Protein AF-A0A259PLF6-F1 (afdb_monomer_lite)

Radius of gyration: 20.58 Å; chains: 1; bounding box: 54×42×61 Å

Secondary structure (DSSP, 8-state):
-HHHHHHHHHHHHHHHHHHHTPPPPHHHHHHHHHHHHHHHTT--TTS-EE--STT--EE----HHHHHHHTS-HHHHTSGGGGGHHHHHHHHHHHHHHHHHHHTT--HHHHHHHHHHHHH-GGGG-TTSSS-TTS--HHHHHHHHHHHHHHHHHS--S--HHHHHHHHHHHHHHHHHH-HHHHHHIIIIIHHHHHHTT-THHHHHHHHHHHHHHHHTTTHHHHHHHHHHHHHHHHHHHGGGSTTGGGG-HHHHHHHHTSSSHHHHHHHHHHIIIII-HHHHHHHH-THHHHHHHHHHHTT-

Sequence (301 aa):
MALIVLVAFLCFFQRLTMVWNQNFPFDSWGHLYFIVSVKRQRTGPFKPIWTDVVGGGYYHYPLLTHWFISLLPESILISRWVKVLNPIFEGVALLFCMLLSLWAGISPVTVSASGLLYIFTPMIFSKVGIGPTSYFSTRLYSELSTGMLLLLTFLPLPLDRSILILLVGLLVSYIALSSKFGLQMLFLVIIPAAFLSQKFYFLLAIIIGLTFSIFISKGVAIKIWREQWNHLLWYLSKVKTMPISDRNSFLNFKKAFSTSGLKEKVKNIAFLIVGKNSFTSTILKFPILVAIPILLFNNNN

Structure (mmCIF, N/CA/C/O backbone):
data_AF-A0A259PLF6-F1
#
_entry.id   AF-A0A259PLF6-F1
#
loop_
_atom_site.group_PDB
_atom_site.id
_atom_site.type_symbol
_atom_site.label_atom_id
_atom_site.label_alt_id
_atom_site.label_comp_id
_atom_site.label_asym_id
_atom_site.label_entity_id
_atom_site.label_seq_id
_atom_site.pdbx_PDB_ins_code
_atom_site.Cartn_x
_atom_site.Cartn_y
_atom_site.Cartn_z
_atom_site.occupancy
_atom_site.B_iso_or_equiv
_atom_site.auth_seq_id
_atom_site.auth_comp_id
_atom_site.auth_asym_id
_atom_site.auth_atom_id
_atom_site.pdbx_PDB_model_num
ATOM 1 N N . MET A 1 1 ? 19.218 -16.194 8.192 1.00 88.25 1 MET A N 1
ATOM 2 C CA . MET A 1 1 ? 18.088 -16.544 7.301 1.00 88.25 1 MET A CA 1
ATOM 3 C C . MET A 1 1 ? 16.909 -17.153 8.062 1.00 88.25 1 MET A C 1
ATOM 5 O O . MET A 1 1 ? 15.830 -16.585 7.991 1.00 88.25 1 MET A O 1
ATOM 9 N N . ALA A 1 2 ? 17.094 -18.226 8.846 1.00 92.44 2 ALA A N 1
ATOM 10 C CA . ALA A 1 2 ? 16.005 -18.880 9.596 1.00 92.44 2 ALA A CA 1
ATOM 11 C C . ALA A 1 2 ? 15.168 -17.923 10.473 1.00 92.44 2 ALA A C 1
ATOM 13 O O . ALA A 1 2 ? 13.944 -17.945 10.402 1.00 92.44 2 ALA A O 1
ATOM 14 N N . LEU A 1 3 ? 15.816 -17.021 11.222 1.00 93.25 3 LEU A N 1
ATOM 15 C CA . LEU A 1 3 ? 15.120 -16.026 12.048 1.00 93.25 3 LEU A CA 1
ATOM 16 C C . LEU A 1 3 ? 14.213 -15.088 11.229 1.00 93.25 3 LEU A C 1
ATOM 18 O O . LEU A 1 3 ? 13.129 -14.744 11.673 1.00 93.25 3 LEU A O 1
ATOM 22 N N . ILE A 1 4 ? 14.621 -14.707 10.018 1.00 93.94 4 ILE A N 1
ATOM 23 C CA . ILE A 1 4 ? 13.852 -13.795 9.155 1.00 93.94 4 ILE A CA 1
ATOM 24 C C . ILE A 1 4 ? 12.592 -14.479 8.634 1.00 93.94 4 ILE A C 1
ATOM 26 O O . ILE A 1 4 ? 11.506 -13.905 8.680 1.00 93.94 4 ILE A O 1
ATOM 30 N N . VAL A 1 5 ? 12.735 -15.730 8.192 1.00 94.56 5 VAL A N 1
ATOM 31 C CA . VAL A 1 5 ? 11.599 -16.558 7.777 1.00 94.56 5 VAL A CA 1
ATOM 32 C C . VAL A 1 5 ? 10.645 -16.767 8.951 1.00 94.56 5 VAL A C 1
ATOM 34 O O . VAL A 1 5 ? 9.437 -16.619 8.783 1.00 94.56 5 VAL A O 1
ATOM 37 N N . LEU A 1 6 ? 11.175 -17.025 10.152 1.00 95.56 6 LEU A N 1
ATOM 38 C CA . LEU A 1 6 ? 10.372 -17.146 11.366 1.00 95.56 6 LEU A CA 1
ATOM 39 C C . LEU A 1 6 ? 9.601 -15.854 11.671 1.00 95.56 6 LEU A C 1
ATOM 41 O O . LEU A 1 6 ? 8.410 -15.924 11.943 1.00 95.56 6 LEU A O 1
ATOM 45 N N . VAL A 1 7 ? 10.230 -14.679 11.584 1.00 93.81 7 VAL A N 1
ATOM 46 C CA . VAL A 1 7 ? 9.557 -13.384 11.801 1.00 93.81 7 VAL A CA 1
ATOM 47 C C . VAL A 1 7 ? 8.425 -13.177 10.789 1.00 93.81 7 VAL A C 1
ATOM 49 O O . VAL A 1 7 ? 7.302 -12.867 11.182 1.00 93.81 7 VAL A O 1
ATOM 52 N N . ALA A 1 8 ? 8.662 -13.418 9.498 1.00 92.88 8 ALA A N 1
ATOM 53 C CA . ALA A 1 8 ? 7.615 -13.323 8.478 1.00 92.88 8 ALA A CA 1
ATOM 54 C C . ALA A 1 8 ? 6.457 -14.309 8.720 1.00 92.88 8 ALA A C 1
ATOM 56 O O . ALA A 1 8 ? 5.285 -13.956 8.576 1.00 92.88 8 ALA A O 1
ATOM 57 N N . PHE A 1 9 ? 6.775 -15.530 9.150 1.00 94.56 9 PHE A N 1
ATOM 58 C CA . PHE A 1 9 ? 5.787 -16.539 9.517 1.00 94.56 9 PHE A CA 1
ATOM 59 C C . PHE A 1 9 ? 4.974 -16.118 10.747 1.00 94.56 9 PHE A C 1
ATOM 61 O O . PHE A 1 9 ? 3.748 -16.192 10.730 1.00 94.56 9 PHE A O 1
ATOM 68 N N . LEU A 1 10 ? 5.626 -15.591 11.787 1.00 92.75 10 LEU A N 1
ATOM 69 C CA . LEU A 1 10 ? 4.958 -15.040 12.967 1.00 92.75 10 LEU A CA 1
ATOM 70 C C . LEU A 1 10 ? 4.018 -13.888 12.595 1.00 92.75 10 LEU A C 1
ATOM 72 O O . LEU A 1 10 ? 2.915 -13.820 13.134 1.00 92.75 10 LEU A O 1
ATOM 76 N N . CYS A 1 11 ? 4.406 -13.034 11.642 1.00 89.25 11 CYS A N 1
ATOM 77 C CA . CYS A 1 11 ? 3.529 -11.998 11.101 1.00 89.25 11 CYS A CA 1
ATOM 78 C C . CYS A 1 11 ? 2.268 -12.615 10.486 1.00 89.25 11 CYS A C 1
ATOM 80 O O . CYS A 1 11 ? 1.160 -12.285 10.908 1.00 89.25 11 CYS A O 1
ATOM 82 N N . PHE A 1 12 ? 2.419 -13.573 9.568 1.00 90.50 12 PHE A N 1
ATOM 83 C CA . PHE A 1 12 ? 1.283 -14.270 8.962 1.00 90.50 12 PHE A CA 1
ATOM 84 C C . PHE A 1 12 ? 0.353 -14.897 10.016 1.00 90.50 12 PHE A C 1
ATOM 86 O O . PHE A 1 12 ? -0.855 -14.664 9.977 1.00 90.50 12 PHE A O 1
ATOM 93 N N . PHE A 1 13 ? 0.891 -15.635 10.993 1.00 90.75 13 PHE A N 1
ATOM 94 C CA . PHE A 1 13 ? 0.089 -16.298 12.030 1.00 90.75 13 PHE A CA 1
ATOM 95 C C . PHE A 1 13 ? -0.621 -15.313 12.958 1.00 90.75 13 PHE A C 1
ATOM 97 O O . PHE A 1 13 ? -1.813 -15.466 13.241 1.00 90.75 13 PHE A O 1
ATOM 104 N N . GLN A 1 14 ? 0.077 -14.272 13.409 1.00 87.00 14 GLN A N 1
ATOM 105 C CA . GLN A 1 14 ? -0.527 -13.219 14.220 1.00 87.00 14 GLN A CA 1
ATOM 106 C C . GLN A 1 14 ? -1.674 -12.542 13.455 1.00 87.00 14 GLN A C 1
ATOM 108 O O . GLN A 1 14 ? -2.751 -12.332 14.009 1.00 87.00 14 GLN A O 1
ATOM 113 N N . ARG A 1 15 ? -1.489 -12.239 12.165 1.00 84.19 15 ARG A N 1
ATOM 114 C CA . ARG A 1 15 ? -2.542 -11.628 11.341 1.00 84.19 15 ARG A CA 1
ATOM 115 C C . ARG A 1 15 ? -3.697 -12.586 11.096 1.00 84.19 15 ARG A C 1
ATOM 117 O O . ARG A 1 15 ? -4.848 -12.184 11.237 1.00 84.19 15 ARG A O 1
ATOM 124 N N . LEU A 1 16 ? -3.416 -13.853 10.805 1.00 86.38 16 LEU A N 1
ATOM 125 C CA . LEU A 1 16 ? -4.436 -14.873 10.583 1.00 86.38 16 LEU A CA 1
ATOM 126 C C . LEU A 1 16 ? -5.336 -15.047 11.814 1.00 86.38 16 LEU A C 1
ATOM 128 O O . LEU A 1 16 ? -6.560 -15.017 11.696 1.00 86.38 16 LEU A O 1
ATOM 132 N N . THR A 1 17 ? -4.742 -15.169 13.002 1.00 85.62 17 THR A N 1
ATOM 133 C CA . THR A 1 17 ? -5.495 -15.325 14.261 1.00 85.62 17 THR A CA 1
ATOM 134 C C . THR A 1 17 ? -6.382 -14.119 14.566 1.00 85.62 17 THR A C 1
ATOM 136 O O . THR A 1 17 ? -7.508 -14.292 15.031 1.00 85.62 17 THR A O 1
ATOM 139 N N . MET A 1 18 ? -5.939 -12.903 14.228 1.00 80.75 18 MET A N 1
ATOM 140 C CA . MET A 1 18 ? -6.749 -11.691 14.387 1.00 80.75 18 MET A CA 1
ATOM 141 C C . MET A 1 18 ? -7.987 -11.666 13.483 1.00 80.75 18 MET A C 1
ATOM 143 O O . MET A 1 18 ? -8.981 -11.045 13.854 1.00 80.75 18 MET A O 1
ATOM 147 N N . VAL A 1 19 ? -7.952 -12.311 12.313 1.00 80.75 19 VAL A N 1
ATOM 148 C CA . VAL A 1 19 ? -8.996 -12.170 11.277 1.00 80.75 19 VAL A CA 1
ATOM 149 C C . VAL A 1 19 ? -9.921 -13.370 11.180 1.00 80.75 19 VAL A C 1
ATOM 151 O O . VAL A 1 19 ? -11.057 -13.225 10.729 1.00 80.75 19 VAL A O 1
ATOM 154 N N . TRP A 1 20 ? -9.454 -14.543 11.615 1.00 84.19 20 TRP A N 1
ATOM 155 C CA . TRP A 1 20 ? -10.134 -15.824 11.424 1.00 84.19 20 TRP A CA 1
ATOM 156 C C . TRP A 1 20 ? -11.593 -15.790 11.896 1.00 84.19 20 TRP A C 1
ATOM 158 O O . TRP A 1 20 ? -12.507 -16.131 11.142 1.00 84.19 20 TRP A O 1
ATOM 168 N N . ASN A 1 21 ? -11.814 -15.257 13.100 1.00 81.88 21 ASN A N 1
ATOM 169 C CA . ASN A 1 21 ? -13.128 -15.204 13.744 1.00 81.88 21 ASN A CA 1
ATOM 170 C C . ASN A 1 21 ? -13.859 -13.862 13.574 1.00 81.88 21 ASN A C 1
ATOM 172 O O . ASN A 1 21 ? -14.918 -13.668 14.163 1.00 81.88 21 ASN A O 1
ATOM 176 N N . GLN A 1 22 ? -13.323 -12.911 12.801 1.00 78.12 22 GLN A N 1
ATOM 177 C CA . GLN A 1 22 ? -13.958 -11.599 12.650 1.00 78.12 22 GLN A CA 1
ATOM 178 C C . GLN A 1 22 ? -14.876 -11.539 11.425 1.00 78.12 22 GLN A C 1
ATOM 180 O O . GLN A 1 22 ? -14.540 -12.046 10.356 1.00 78.12 22 GLN A O 1
ATOM 185 N N . ASN A 1 23 ? -16.033 -10.888 11.557 1.00 81.56 23 ASN A N 1
ATOM 186 C CA . ASN A 1 23 ? -16.954 -10.645 10.441 1.00 81.56 23 ASN A CA 1
ATOM 187 C C . ASN A 1 23 ? -16.425 -9.565 9.494 1.00 81.56 23 ASN A C 1
ATOM 189 O O . ASN A 1 23 ? -15.753 -8.633 9.930 1.00 81.56 23 ASN A O 1
ATOM 193 N N . PHE A 1 24 ? -16.756 -9.668 8.206 1.00 77.94 24 PHE A N 1
ATOM 194 C CA . PHE A 1 24 ? -16.359 -8.659 7.228 1.00 77.94 24 PHE A CA 1
ATOM 195 C C . PHE A 1 24 ? -17.033 -7.312 7.518 1.00 77.94 24 PHE A C 1
ATOM 197 O O . PHE A 1 24 ? -18.263 -7.259 7.606 1.00 77.94 24 PHE A O 1
ATOM 204 N N . PRO A 1 25 ? -16.263 -6.217 7.639 1.00 77.62 25 PRO A N 1
ATOM 205 C CA . PRO A 1 25 ? -16.833 -4.886 7.709 1.00 77.62 25 PRO A CA 1
ATOM 206 C C . PRO A 1 25 ? -17.406 -4.486 6.346 1.00 77.62 25 PRO A C 1
ATOM 208 O O . PRO A 1 25 ? -17.034 -5.028 5.305 1.00 77.62 25 PRO A O 1
ATOM 211 N N . PHE A 1 26 ? -18.273 -3.475 6.357 1.00 80.94 26 PHE A N 1
ATOM 212 C CA . PHE A 1 26 ? -18.893 -2.914 5.155 1.00 80.94 26 PHE A CA 1
ATOM 213 C C . PHE A 1 26 ? -17.881 -2.570 4.042 1.00 80.94 26 PHE A C 1
ATOM 215 O O . PHE A 1 26 ? -18.093 -2.924 2.887 1.00 80.94 26 PHE A O 1
ATOM 222 N N . ASP A 1 27 ? -16.748 -1.950 4.391 1.00 79.38 27 ASP A N 1
ATOM 223 C CA . ASP A 1 27 ? -15.698 -1.569 3.428 1.00 79.38 27 ASP A CA 1
ATOM 224 C C . ASP A 1 27 ? -15.102 -2.788 2.696 1.00 79.38 27 ASP A C 1
ATOM 226 O O . ASP A 1 27 ? -14.876 -2.755 1.485 1.00 79.38 27 ASP A O 1
ATOM 230 N N . SER A 1 28 ? -14.925 -3.907 3.407 1.00 84.81 28 SER A N 1
ATOM 231 C CA . SER A 1 28 ? -14.453 -5.156 2.807 1.00 84.81 28 SER A CA 1
ATOM 232 C C . SER A 1 28 ? -15.464 -5.741 1.835 1.00 84.81 28 SER A C 1
ATOM 234 O O . SER A 1 28 ? -15.073 -6.183 0.756 1.00 84.81 28 SER A O 1
ATOM 236 N N . TRP A 1 29 ? -16.755 -5.705 2.175 1.00 87.19 29 TRP A N 1
ATOM 237 C CA . TRP A 1 29 ? -17.812 -6.127 1.256 1.00 87.19 29 TRP A CA 1
ATOM 238 C C . TRP A 1 29 ? -17.843 -5.272 -0.008 1.00 87.19 29 TRP A C 1
ATOM 240 O O . TRP A 1 29 ? -17.947 -5.827 -1.098 1.00 87.19 29 TRP A O 1
ATOM 250 N N . GLY A 1 30 ? -17.665 -3.953 0.109 1.00 88.56 30 GLY A N 1
ATOM 251 C CA . GLY A 1 30 ? -17.562 -3.062 -1.051 1.00 88.56 30 GLY A CA 1
ATOM 252 C C . GLY A 1 30 ? -16.396 -3.427 -1.976 1.00 88.56 30 GLY A C 1
ATOM 253 O O . GLY A 1 30 ? -16.560 -3.515 -3.192 1.00 88.56 30 GLY A O 1
ATOM 254 N N . HIS A 1 31 ? -15.219 -3.717 -1.418 1.00 89.50 31 HIS A N 1
ATOM 255 C CA . HIS A 1 31 ? -14.068 -4.141 -2.218 1.00 89.50 31 HIS A CA 1
ATOM 256 C C . HIS A 1 31 ? -14.235 -5.530 -2.845 1.00 89.50 31 HIS A C 1
ATOM 258 O O . HIS A 1 31 ? -13.883 -5.703 -4.013 1.00 89.50 31 HIS A O 1
ATOM 264 N N . LEU A 1 32 ? -14.788 -6.498 -2.109 1.00 90.75 32 LEU A N 1
ATOM 265 C CA . LEU A 1 32 ? -15.110 -7.825 -2.643 1.00 90.75 32 LEU A CA 1
ATOM 266 C C . LEU A 1 32 ? -16.131 -7.734 -3.774 1.00 90.75 32 LEU A C 1
ATOM 268 O O . LEU A 1 32 ? -15.941 -8.357 -4.816 1.00 90.75 32 LEU A O 1
ATOM 272 N N . TYR A 1 33 ? -17.157 -6.901 -3.605 1.00 92.25 33 TYR A N 1
ATOM 273 C CA . TYR A 1 33 ? -18.136 -6.615 -4.643 1.00 92.25 33 TYR A CA 1
ATOM 274 C C . TYR A 1 33 ? -17.460 -6.093 -5.915 1.00 92.25 33 TYR A C 1
ATOM 276 O O . TYR A 1 33 ? -17.688 -6.639 -6.989 1.00 92.25 33 TYR A O 1
ATOM 284 N N . PHE A 1 34 ? -16.557 -5.111 -5.811 1.00 92.56 34 PHE A N 1
ATOM 285 C CA . PHE A 1 34 ? -15.827 -4.615 -6.982 1.00 92.56 34 PHE A CA 1
ATOM 286 C C . PHE A 1 34 ? -14.964 -5.693 -7.644 1.00 92.56 34 PHE A C 1
ATOM 288 O O . PHE A 1 34 ? -14.953 -5.778 -8.867 1.00 92.56 34 PHE A O 1
ATOM 295 N N . ILE A 1 35 ? -14.281 -6.547 -6.878 1.00 93.56 35 ILE A N 1
ATOM 296 C CA . ILE A 1 35 ? -13.466 -7.645 -7.433 1.00 93.56 35 ILE A CA 1
ATOM 297 C C . ILE A 1 35 ? -14.326 -8.651 -8.192 1.00 93.56 35 ILE A C 1
ATOM 299 O O . ILE A 1 35 ? -13.985 -9.038 -9.310 1.00 93.56 35 ILE A O 1
ATOM 303 N N . VAL A 1 36 ? -15.441 -9.070 -7.594 1.00 94.25 36 VAL A N 1
ATOM 304 C CA . VAL A 1 36 ? -16.374 -10.013 -8.216 1.00 94.25 36 VAL A CA 1
ATOM 305 C C . VAL A 1 36 ? -17.004 -9.388 -9.461 1.00 94.25 36 VAL A C 1
ATOM 307 O O . VAL A 1 36 ? -17.084 -10.052 -10.491 1.00 94.25 36 VAL A O 1
ATOM 310 N N . SER A 1 37 ? -17.364 -8.104 -9.420 1.00 95.00 37 SER A N 1
ATOM 311 C CA . SER A 1 37 ? -17.865 -7.366 -10.584 1.00 95.00 37 SER A CA 1
ATOM 312 C C . SER A 1 37 ? -16.831 -7.286 -11.704 1.00 95.00 37 SER A C 1
ATOM 314 O O . SER A 1 37 ? -17.163 -7.610 -12.842 1.00 95.00 37 SER A O 1
ATOM 316 N N . VAL A 1 38 ? -15.567 -6.964 -11.395 1.00 95.56 38 VAL A N 1
ATOM 317 C CA . VAL A 1 38 ? -14.467 -6.985 -12.377 1.00 95.56 38 VAL A CA 1
ATOM 318 C C . VAL A 1 38 ? -14.334 -8.370 -13.018 1.00 95.56 38 VAL A C 1
ATOM 320 O O . VAL A 1 38 ? -14.231 -8.475 -14.243 1.00 95.56 38 VAL A O 1
ATOM 323 N N . LYS A 1 39 ? -14.395 -9.436 -12.207 1.00 95.81 39 LYS A N 1
ATOM 324 C CA . LYS A 1 39 ? -14.308 -10.825 -12.679 1.00 95.81 39 LYS A CA 1
ATOM 325 C C . LYS A 1 39 ? -15.465 -11.188 -13.610 1.00 95.81 39 LYS A C 1
ATOM 327 O O . LYS A 1 39 ? -15.237 -11.648 -14.727 1.00 95.81 39 LYS A O 1
ATOM 332 N N . ARG A 1 40 ? -16.703 -10.981 -13.155 1.00 95.56 40 ARG A N 1
ATOM 333 C CA . ARG A 1 40 ? -17.928 -11.368 -13.872 1.00 95.56 40 ARG A CA 1
ATOM 334 C C . ARG A 1 40 ? -18.106 -10.579 -15.166 1.00 95.56 40 ARG A C 1
ATOM 336 O O . ARG A 1 40 ? -18.483 -11.158 -16.178 1.00 95.56 40 ARG A O 1
ATOM 343 N N . GLN A 1 41 ? -17.770 -9.290 -15.154 1.00 95.81 41 GLN A N 1
ATOM 344 C CA . GLN A 1 41 ? -17.839 -8.421 -16.334 1.00 95.81 41 GLN A CA 1
ATOM 345 C C . GLN A 1 41 ? -16.619 -8.567 -17.259 1.00 95.81 41 GLN A C 1
ATOM 347 O O . GLN A 1 41 ? -16.600 -7.980 -18.339 1.00 95.81 41 GLN A O 1
ATOM 352 N N . ARG A 1 42 ? -15.599 -9.343 -16.856 1.00 94.81 42 ARG A N 1
ATOM 353 C CA . ARG A 1 42 ? -14.346 -9.561 -17.605 1.00 94.81 42 ARG A CA 1
ATOM 354 C C . ARG A 1 42 ? -13.667 -8.247 -18.010 1.00 94.81 42 ARG A C 1
ATOM 356 O O . ARG A 1 42 ? -13.107 -8.115 -19.100 1.00 94.81 42 ARG A O 1
ATOM 363 N N . THR A 1 43 ? -13.730 -7.249 -17.135 1.00 93.25 43 THR A N 1
ATOM 364 C CA . THR A 1 43 ? -13.158 -5.922 -17.383 1.00 93.25 43 THR A CA 1
ATOM 365 C C . THR A 1 43 ? -11.679 -5.894 -17.014 1.00 93.25 43 THR A C 1
ATOM 367 O O . THR A 1 43 ? -11.272 -6.456 -16.002 1.00 93.25 43 THR A O 1
ATOM 370 N N . GLY A 1 44 ? -10.861 -5.208 -17.815 1.00 92.75 44 GLY A N 1
ATOM 371 C CA . GLY A 1 44 ? -9.465 -4.932 -17.462 1.00 92.75 44 GLY A CA 1
ATOM 372 C C . GLY A 1 44 ? -9.328 -3.861 -16.365 1.00 92.75 44 GLY A C 1
ATOM 373 O O . GLY A 1 44 ? -10.305 -3.180 -16.052 1.00 92.75 44 GLY A O 1
ATOM 374 N N . PRO A 1 45 ? -8.109 -3.625 -15.845 1.00 91.88 45 PRO A N 1
ATOM 375 C CA . PRO A 1 45 ? -7.856 -2.731 -14.704 1.00 91.88 45 PRO A CA 1
ATOM 376 C C . PRO A 1 45 ? -8.128 -1.243 -14.988 1.00 91.88 45 PRO A C 1
ATOM 378 O O . PRO A 1 45 ? -8.149 -0.429 -14.069 1.00 91.88 45 PRO A O 1
ATOM 381 N N . PHE A 1 46 ? -8.318 -0.886 -16.262 1.00 92.25 46 PHE A N 1
ATOM 382 C CA . PHE A 1 46 ? -8.518 0.488 -16.737 1.00 92.25 46 PHE A CA 1
ATOM 383 C C . PHE A 1 46 ? -9.894 0.705 -17.378 1.00 92.25 46 PHE A C 1
ATOM 385 O O . PHE A 1 46 ? -10.123 1.731 -18.012 1.00 92.25 46 PHE A O 1
ATOM 392 N N . LYS A 1 47 ? -10.810 -0.264 -17.276 1.00 89.75 47 LYS A N 1
ATOM 393 C CA . LYS A 1 47 ? -12.188 -0.113 -17.762 1.00 89.75 47 LYS A CA 1
ATOM 394 C C . LYS A 1 47 ? -13.127 0.117 -16.576 1.00 89.75 47 LYS A C 1
ATOM 396 O O . LYS A 1 47 ? -12.871 -0.438 -15.509 1.00 89.75 47 LYS A O 1
ATOM 401 N N . PRO A 1 48 ? -14.187 0.929 -16.735 1.00 90.50 48 PRO A N 1
ATOM 402 C CA . PRO A 1 48 ? -15.195 1.052 -15.694 1.00 90.50 48 PRO A CA 1
ATOM 403 C C . PRO A 1 48 ? -15.918 -0.281 -15.495 1.00 90.50 48 PRO A C 1
ATOM 405 O O . PRO A 1 48 ? -16.017 -1.086 -16.423 1.00 90.50 48 PRO A O 1
ATOM 408 N N . ILE A 1 49 ? -16.461 -0.466 -14.296 1.00 92.56 49 ILE A N 1
ATOM 409 C CA . ILE A 1 49 ? -17.395 -1.551 -13.988 1.00 92.56 49 ILE A CA 1
ATOM 410 C C . ILE A 1 49 ? -18.800 -0.986 -13.846 1.00 92.56 49 ILE A C 1
ATOM 412 O O . ILE A 1 49 ? -18.975 0.121 -13.339 1.00 92.56 49 ILE A O 1
ATOM 416 N N . TRP A 1 50 ? -19.800 -1.745 -14.270 1.00 93.00 50 TRP A N 1
ATOM 417 C CA . TRP A 1 50 ? -21.189 -1.459 -13.939 1.00 93.00 50 TRP A CA 1
ATOM 418 C C . TRP A 1 50 ? -21.462 -1.856 -12.486 1.00 93.00 50 TRP A C 1
ATOM 420 O O . TRP A 1 50 ? -21.167 -2.990 -12.097 1.00 93.00 50 TRP A O 1
ATOM 430 N N . THR A 1 51 ? -22.000 -0.947 -11.678 1.00 91.38 51 THR A N 1
ATOM 431 C CA . THR A 1 51 ? -22.433 -1.253 -10.312 1.00 91.38 51 THR A CA 1
ATOM 432 C C . THR A 1 51 ? -23.945 -1.450 -10.277 1.00 91.38 51 THR A C 1
ATOM 434 O O . THR A 1 51 ? -24.716 -0.530 -10.508 1.00 91.38 51 THR A O 1
ATOM 437 N N . ASP A 1 52 ? -24.370 -2.668 -9.973 1.00 88.44 52 ASP A N 1
ATOM 438 C CA . ASP A 1 52 ? -25.759 -3.042 -9.711 1.00 88.44 52 ASP A CA 1
ATOM 439 C C . ASP A 1 52 ? -26.134 -2.747 -8.247 1.00 88.44 52 ASP A C 1
ATOM 441 O O . ASP A 1 52 ? -26.144 -3.625 -7.383 1.00 88.44 52 ASP A O 1
ATOM 445 N N . VAL A 1 53 ? -26.312 -1.461 -7.945 1.00 85.62 53 VAL A N 1
ATOM 446 C CA . VAL A 1 53 ? -26.772 -0.936 -6.648 1.00 85.62 53 VAL A CA 1
ATOM 447 C C . VAL A 1 53 ? -27.788 0.180 -6.894 1.00 85.62 53 VAL A C 1
ATOM 449 O O . VAL A 1 53 ? -27.898 0.685 -8.009 1.00 85.62 53 VAL A O 1
ATOM 452 N N . VAL A 1 54 ? -28.537 0.601 -5.872 1.00 80.44 54 VAL A N 1
ATOM 453 C CA . VAL A 1 54 ? -29.479 1.727 -6.009 1.00 80.44 54 VAL A CA 1
ATOM 454 C C . VAL A 1 54 ? -28.719 2.993 -6.429 1.00 80.44 54 VAL A C 1
ATOM 456 O O . VAL A 1 54 ? -27.787 3.410 -5.744 1.00 80.44 54 VAL A O 1
ATOM 459 N N . GLY A 1 55 ? -29.104 3.587 -7.565 1.00 81.19 55 GLY A N 1
ATOM 460 C CA . GLY A 1 55 ? -28.367 4.701 -8.185 1.00 81.19 55 GLY A CA 1
ATOM 461 C C . GLY A 1 55 ? -27.066 4.278 -8.883 1.00 81.19 55 GLY A C 1
ATOM 462 O O . GLY A 1 55 ? -26.177 5.102 -9.088 1.00 81.19 55 GLY A O 1
ATOM 463 N N . GLY A 1 56 ? -26.937 2.989 -9.191 1.00 81.38 56 GLY A N 1
ATOM 464 C CA . GLY A 1 56 ? -25.785 2.377 -9.829 1.00 81.38 56 GLY A CA 1
ATOM 465 C C . GLY A 1 56 ? -25.558 2.837 -11.266 1.00 81.38 56 GLY A C 1
ATOM 466 O O . GLY A 1 56 ? -26.452 3.351 -11.937 1.00 81.38 56 GLY A O 1
ATOM 467 N N . GLY A 1 57 ? -24.325 2.671 -11.731 1.00 88.44 57 GLY A N 1
ATOM 468 C CA . GLY A 1 57 ? -23.892 3.142 -13.039 1.00 88.44 57 GLY A CA 1
ATOM 469 C C . GLY A 1 57 ? -22.485 2.667 -13.376 1.00 88.44 57 GLY A C 1
ATOM 470 O O . GLY A 1 57 ? -21.919 1.806 -12.699 1.00 88.44 57 GLY A O 1
ATOM 471 N N . TYR A 1 58 ? -21.886 3.248 -14.415 1.00 87.69 58 TYR A N 1
ATOM 472 C CA . TYR A 1 58 ? -20.475 3.010 -14.703 1.00 87.69 58 TYR A CA 1
ATOM 473 C C . TYR A 1 58 ? -19.589 3.702 -13.669 1.00 87.69 58 TYR A C 1
ATOM 475 O O . TYR A 1 58 ? -19.558 4.928 -13.563 1.00 87.69 58 TYR A O 1
ATOM 483 N N . TYR A 1 59 ? -18.834 2.901 -12.925 1.00 84.31 59 TYR A N 1
ATOM 484 C CA . TYR A 1 59 ? -17.931 3.374 -11.891 1.00 84.31 59 TYR A CA 1
ATOM 485 C C . TYR A 1 59 ? -16.486 3.415 -12.395 1.00 84.31 59 TYR A C 1
ATOM 487 O O . TYR A 1 59 ? -15.884 2.386 -12.713 1.00 84.31 59 TYR A O 1
ATOM 495 N N . HIS A 1 60 ? -15.922 4.624 -12.452 1.00 83.00 60 HIS A N 1
ATOM 496 C CA . HIS A 1 60 ? -14.525 4.872 -12.804 1.00 83.00 60 HIS A CA 1
ATOM 497 C C . HIS A 1 60 ? -13.663 4.940 -11.537 1.00 83.00 60 HIS A C 1
ATOM 499 O O . HIS A 1 60 ? -13.633 5.951 -10.837 1.00 83.00 60 HIS A O 1
ATOM 505 N N . 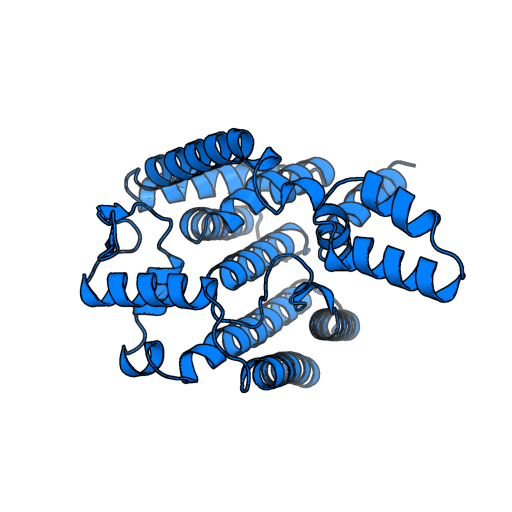TYR A 1 61 ? -12.945 3.857 -11.243 1.00 83.31 61 TYR A N 1
ATOM 506 C CA . TYR A 1 61 ? -12.121 3.717 -10.039 1.00 83.31 61 TYR A CA 1
ATOM 507 C C . TYR A 1 61 ? -10.740 3.140 -10.391 1.00 83.31 61 TYR A C 1
ATOM 509 O O . TYR A 1 61 ? -10.628 2.449 -11.407 1.00 83.31 61 TYR A O 1
ATOM 517 N N . PRO A 1 62 ? -9.677 3.401 -9.599 1.00 81.88 62 PRO A N 1
ATOM 518 C CA . PRO A 1 62 ? -8.406 2.689 -9.741 1.00 81.88 62 PRO A CA 1
ATOM 519 C C . PRO A 1 62 ? -8.600 1.208 -9.387 1.00 81.88 62 PRO A C 1
ATOM 521 O O . PRO A 1 62 ? -8.529 0.816 -8.225 1.00 81.88 62 PRO A O 1
ATOM 524 N N . LEU A 1 63 ? -8.913 0.396 -10.397 1.00 88.00 63 LEU A N 1
ATOM 525 C CA . LEU A 1 63 ? -9.281 -1.013 -10.245 1.00 88.00 63 LEU A CA 1
ATOM 526 C C . LEU A 1 63 ? -8.087 -1.960 -10.404 1.00 88.00 63 LEU A C 1
ATOM 528 O O . LEU A 1 63 ? -8.303 -3.164 -10.461 1.00 88.00 63 LEU A O 1
ATOM 532 N N . LEU A 1 64 ? -6.838 -1.480 -10.474 1.00 93.19 64 LEU A N 1
ATOM 533 C CA . LEU A 1 64 ? -5.689 -2.354 -10.750 1.00 93.19 64 LEU A CA 1
ATOM 534 C C . LEU A 1 64 ? -5.551 -3.478 -9.716 1.00 93.19 64 LEU A C 1
ATOM 536 O O . LEU A 1 64 ? -5.399 -4.642 -10.082 1.00 93.19 64 LEU A O 1
ATOM 540 N N . THR A 1 65 ? -5.667 -3.151 -8.428 1.00 91.50 65 THR A N 1
ATOM 541 C CA . THR A 1 65 ? -5.614 -4.157 -7.361 1.00 91.50 65 THR A CA 1
ATOM 542 C C . THR A 1 65 ? -6.860 -5.041 -7.357 1.00 91.50 65 THR A C 1
ATOM 544 O O . THR A 1 65 ? -6.736 -6.253 -7.191 1.00 91.50 65 THR A O 1
ATOM 547 N N . HIS A 1 66 ? -8.055 -4.484 -7.597 1.00 93.12 66 HIS A N 1
ATOM 548 C CA . HIS A 1 66 ? -9.284 -5.283 -7.719 1.00 93.12 66 HIS A CA 1
ATOM 549 C C . HIS A 1 66 ? -9.179 -6.290 -8.865 1.00 93.12 66 HIS A C 1
ATOM 551 O O . HIS A 1 66 ? -9.528 -7.455 -8.701 1.00 93.12 66 HIS A O 1
ATOM 557 N N . TRP A 1 67 ? -8.634 -5.859 -9.999 1.00 95.00 67 TRP A N 1
ATOM 558 C CA . TRP A 1 67 ? -8.386 -6.686 -11.170 1.00 95.00 67 TRP A CA 1
ATOM 559 C C . TRP A 1 67 ? -7.361 -7.780 -10.889 1.00 95.00 67 TRP A C 1
ATOM 561 O O . TRP A 1 67 ? -7.638 -8.940 -11.178 1.00 95.00 67 TRP A O 1
ATOM 571 N N . PHE A 1 68 ? -6.233 -7.456 -10.254 1.00 93.81 68 PHE A N 1
ATOM 572 C CA . PHE A 1 68 ? -5.231 -8.459 -9.890 1.00 93.81 68 PHE A CA 1
ATOM 573 C C . PHE A 1 68 ? -5.824 -9.560 -8.999 1.00 93.81 68 PHE A C 1
ATOM 575 O O . PHE A 1 68 ? -5.637 -10.746 -9.256 1.00 93.81 68 PHE A O 1
ATOM 582 N N . ILE A 1 69 ? -6.620 -9.182 -7.995 1.00 93.00 69 ILE A N 1
ATOM 583 C CA . ILE A 1 69 ? -7.255 -10.145 -7.084 1.00 93.00 69 ILE A CA 1
ATOM 584 C C . ILE A 1 69 ? -8.387 -10.917 -7.784 1.00 93.00 69 ILE A C 1
ATOM 586 O O . ILE A 1 69 ? -8.622 -12.083 -7.471 1.00 93.00 69 ILE A O 1
ATOM 590 N N . SER A 1 70 ? -9.049 -10.320 -8.782 1.00 94.81 70 SER A N 1
ATOM 591 C CA . SER A 1 70 ? -10.113 -10.972 -9.566 1.00 94.81 70 SER A CA 1
ATOM 592 C C . SER A 1 70 ? -9.639 -12.187 -10.375 1.00 94.81 70 SER A C 1
ATOM 594 O O . SER A 1 70 ? -10.459 -13.014 -10.791 1.00 94.81 70 SER A O 1
ATOM 596 N N . LEU A 1 71 ? -8.321 -12.328 -10.565 1.00 95.25 71 LEU A N 1
ATOM 597 C CA . LEU A 1 71 ? -7.707 -13.493 -11.202 1.00 95.25 71 LEU A CA 1
ATOM 598 C C . LEU A 1 71 ? -7.896 -14.772 -10.369 1.00 95.25 71 LEU A C 1
ATOM 600 O O . LEU A 1 71 ? -7.950 -15.862 -10.935 1.00 95.25 71 LEU A O 1
ATOM 604 N N . LEU A 1 72 ? -8.080 -14.657 -9.048 1.00 94.88 72 LEU A N 1
ATOM 605 C CA . LEU A 1 72 ? -8.365 -15.801 -8.180 1.00 94.88 72 LEU A CA 1
ATOM 606 C C . LEU A 1 72 ? -9.725 -16.439 -8.508 1.00 94.88 72 LEU A C 1
ATOM 608 O O . LEU A 1 72 ? -10.659 -15.721 -8.871 1.00 94.88 72 LEU A O 1
ATOM 612 N N . PRO A 1 73 ? -9.889 -17.767 -8.356 1.00 95.00 73 PRO A N 1
ATOM 613 C CA . PRO A 1 73 ? -11.175 -18.441 -8.530 1.00 95.00 73 PRO A CA 1
ATOM 614 C C . PRO A 1 73 ? -12.308 -17.777 -7.739 1.00 95.00 73 PRO A C 1
ATOM 616 O O . PRO A 1 73 ? -12.127 -17.392 -6.584 1.00 95.00 73 PRO A O 1
ATOM 619 N N . GLU A 1 74 ? -13.498 -17.676 -8.343 1.00 93.50 74 GLU A N 1
ATOM 620 C CA . GLU A 1 74 ? -14.655 -17.044 -7.687 1.00 93.50 74 GLU A CA 1
ATOM 621 C C . GLU A 1 74 ? -15.033 -17.766 -6.392 1.00 93.50 74 GLU A C 1
ATOM 623 O O . GLU A 1 74 ? -15.357 -17.111 -5.406 1.00 93.50 74 GLU A O 1
ATOM 628 N N . SER A 1 75 ? -14.865 -19.093 -6.357 1.00 93.62 75 SER A N 1
ATOM 629 C CA . SER A 1 75 ? -15.045 -19.919 -5.161 1.00 93.62 75 SER A CA 1
ATOM 630 C C . SER A 1 75 ? -14.192 -19.458 -3.977 1.00 93.62 75 SER A C 1
ATOM 632 O O . SER 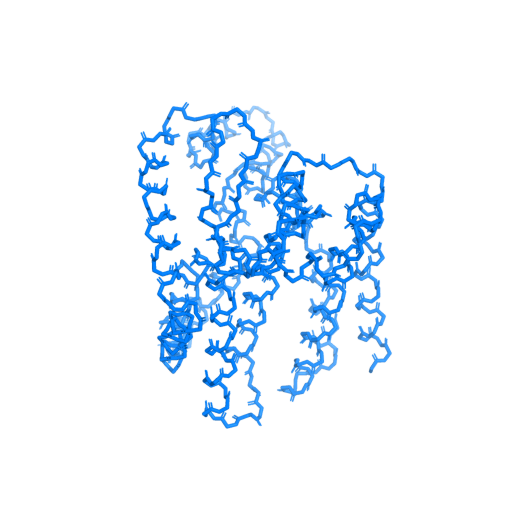A 1 75 ? -14.658 -19.519 -2.844 1.00 93.62 75 SER A O 1
ATOM 634 N N . ILE A 1 76 ? -12.977 -18.948 -4.209 1.00 92.31 76 ILE A N 1
ATOM 635 C CA . ILE A 1 76 ? -12.134 -18.386 -3.145 1.00 92.31 76 ILE A CA 1
ATOM 636 C C . ILE A 1 76 ? -12.682 -17.025 -2.714 1.00 92.31 76 ILE A C 1
ATOM 638 O O . ILE A 1 76 ? -12.832 -16.791 -1.515 1.00 92.31 76 ILE A O 1
ATOM 642 N N . LEU A 1 77 ? -13.022 -16.162 -3.676 1.00 90.56 77 LEU A N 1
ATOM 643 C CA . LEU A 1 77 ? -13.463 -14.781 -3.443 1.00 90.56 77 LEU A CA 1
ATOM 644 C C . LEU A 1 77 ? -14.761 -14.683 -2.633 1.00 90.56 77 LEU A C 1
ATOM 646 O O . LEU A 1 77 ? -14.888 -13.786 -1.804 1.00 90.56 77 LEU A O 1
ATOM 650 N N . ILE A 1 78 ? -15.703 -15.605 -2.850 1.00 88.00 78 ILE A N 1
ATOM 651 C CA . ILE A 1 78 ? -16.983 -15.649 -2.121 1.00 88.00 78 ILE A CA 1
ATOM 652 C C . ILE A 1 78 ? -16.910 -16.458 -0.820 1.00 88.00 78 ILE A C 1
ATOM 654 O O . ILE A 1 78 ? -17.870 -16.493 -0.053 1.00 88.00 78 ILE A O 1
ATOM 658 N N . SER A 1 79 ? -15.789 -17.133 -0.560 1.00 88.69 79 SER A N 1
ATOM 659 C CA . SER A 1 79 ? -15.624 -17.961 0.633 1.00 88.69 79 SER A CA 1
ATOM 660 C C . SER A 1 79 ? -15.038 -17.185 1.810 1.00 88.69 79 SER A C 1
ATOM 662 O O . SER A 1 79 ? -14.441 -16.117 1.674 1.00 88.69 79 SER A O 1
ATOM 664 N N . ARG A 1 80 ? -15.087 -17.803 2.995 1.00 84.56 80 ARG A N 1
ATOM 665 C CA . ARG A 1 80 ? -14.370 -17.309 4.181 1.00 84.56 80 ARG A CA 1
ATOM 666 C C . ARG A 1 80 ? -12.849 -17.210 3.985 1.00 84.56 80 ARG A C 1
ATOM 668 O O . ARG A 1 80 ? -12.205 -16.464 4.718 1.00 84.56 80 ARG A O 1
ATOM 675 N N . TRP A 1 81 ? -12.279 -17.933 3.015 1.00 87.31 81 TRP A N 1
ATOM 676 C CA . TRP A 1 81 ? -10.834 -17.981 2.776 1.00 87.31 81 TRP A CA 1
ATOM 677 C C . TRP A 1 81 ? -10.266 -16.673 2.235 1.00 87.31 81 TRP A C 1
ATOM 679 O O . TRP A 1 81 ? -9.077 -16.418 2.408 1.00 87.31 81 TRP A O 1
ATOM 689 N N . VAL A 1 82 ? -11.098 -15.789 1.676 1.00 87.81 82 VAL A N 1
ATOM 690 C CA . VAL A 1 82 ? -10.639 -14.475 1.204 1.00 87.81 82 VAL A CA 1
ATOM 691 C C . VAL A 1 82 ? -10.071 -13.605 2.343 1.00 87.81 82 VAL A C 1
ATOM 693 O O . VAL A 1 82 ? -9.226 -12.746 2.101 1.00 87.81 82 VAL A O 1
ATOM 696 N N . LYS A 1 83 ? -10.429 -13.894 3.609 1.00 84.38 83 LYS A N 1
ATOM 697 C CA . LYS A 1 83 ? -9.823 -13.272 4.807 1.00 84.38 83 LYS A CA 1
ATOM 698 C C . LYS A 1 83 ? -8.331 -13.568 4.957 1.00 84.38 83 LYS A C 1
ATOM 700 O O . LYS A 1 83 ? -7.626 -12.783 5.578 1.00 84.38 83 LYS A O 1
ATOM 705 N N . VAL A 1 84 ? -7.859 -14.690 4.415 1.00 88.06 84 VAL A N 1
ATOM 706 C CA . VAL A 1 84 ? -6.471 -15.154 4.559 1.00 88.06 84 VAL A CA 1
ATOM 707 C C . VAL A 1 84 ? -5.529 -14.426 3.595 1.00 88.06 84 VAL A C 1
ATOM 709 O O . VAL A 1 84 ? -4.332 -14.354 3.856 1.00 88.06 84 VAL A O 1
ATOM 712 N N . LEU A 1 85 ? -6.056 -13.812 2.527 1.00 88.12 85 LEU A N 1
ATOM 713 C CA . LEU A 1 85 ? -5.241 -13.119 1.526 1.00 88.12 85 LEU A CA 1
ATOM 714 C C . LEU A 1 85 ? -4.397 -11.998 2.139 1.00 88.12 85 LEU A C 1
ATOM 716 O O . LEU A 1 85 ? -3.192 -11.965 1.923 1.00 88.12 85 LEU A O 1
ATOM 720 N N . ASN A 1 86 ? -4.998 -11.114 2.937 1.00 86.44 86 A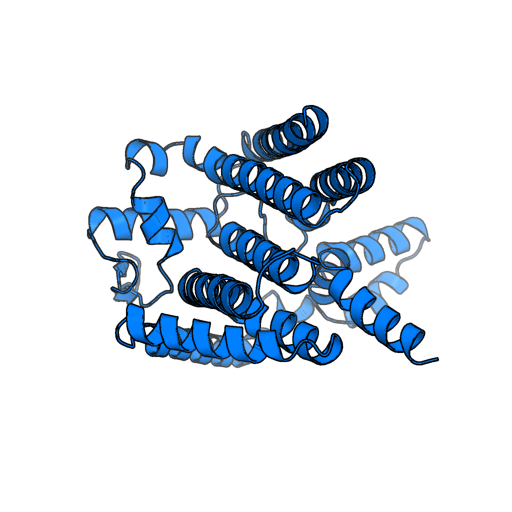SN A N 1
ATOM 721 C CA . ASN A 1 86 ? -4.272 -10.007 3.566 1.00 86.44 86 ASN A CA 1
ATOM 722 C C . ASN A 1 86 ? -3.121 -10.486 4.476 1.00 86.44 86 ASN A C 1
ATOM 724 O O . ASN A 1 86 ? -1.999 -10.032 4.260 1.00 86.44 86 ASN A O 1
ATOM 728 N N . PRO A 1 87 ? -3.336 -11.428 5.422 1.00 87.50 87 PRO A N 1
ATOM 729 C CA . PRO A 1 87 ? -2.248 -12.050 6.177 1.00 87.50 87 PRO A CA 1
ATOM 730 C C . PRO A 1 87 ? -1.124 -12.618 5.304 1.00 87.50 87 PRO A C 1
ATOM 732 O O . PRO A 1 87 ? 0.046 -12.430 5.632 1.00 87.50 87 PRO A O 1
ATOM 735 N N . ILE A 1 88 ? -1.459 -13.305 4.200 1.00 90.06 88 ILE A N 1
ATOM 736 C CA . ILE A 1 88 ? -0.454 -13.843 3.268 1.00 90.06 88 ILE A CA 1
ATOM 737 C C . ILE A 1 88 ? 0.358 -12.696 2.664 1.00 90.06 88 ILE A C 1
ATOM 739 O O . ILE A 1 88 ? 1.586 -12.727 2.715 1.00 90.06 88 ILE A O 1
ATOM 743 N N . PHE A 1 89 ? -0.312 -11.676 2.123 1.00 88.38 89 PHE A N 1
ATOM 744 C CA . PHE A 1 89 ? 0.363 -10.541 1.498 1.00 88.38 89 PHE A CA 1
ATOM 745 C C . PHE A 1 89 ? 1.229 -9.760 2.486 1.00 88.38 89 PHE A C 1
ATOM 747 O O . PHE A 1 89 ? 2.339 -9.388 2.120 1.00 88.38 89 PHE A O 1
ATOM 754 N N . GLU A 1 90 ? 0.788 -9.560 3.732 1.00 87.00 90 GLU A N 1
ATOM 755 C CA . GLU A 1 90 ? 1.622 -8.936 4.769 1.00 87.00 90 GLU A CA 1
ATOM 756 C C . GLU A 1 90 ? 2.861 -9.769 5.093 1.00 87.00 90 GLU A C 1
ATOM 758 O O . GLU A 1 90 ? 3.963 -9.226 5.102 1.00 87.00 90 GLU A O 1
ATOM 763 N N . GLY A 1 91 ? 2.709 -11.077 5.325 1.00 90.38 91 GLY A N 1
ATOM 764 C CA . GLY A 1 91 ? 3.841 -11.951 5.640 1.00 90.38 91 GLY A CA 1
ATOM 765 C C . GLY A 1 91 ? 4.868 -11.995 4.506 1.00 90.38 91 GLY A C 1
ATOM 766 O O . GLY A 1 91 ? 6.069 -11.861 4.747 1.00 90.38 91 GLY A O 1
ATOM 767 N N . VAL A 1 92 ? 4.399 -12.111 3.259 1.00 92.19 92 VAL A N 1
ATOM 768 C CA . VAL A 1 92 ? 5.254 -12.097 2.061 1.00 92.19 92 VAL A CA 1
ATOM 769 C C . VAL A 1 92 ? 5.923 -10.736 1.873 1.00 92.19 92 VAL A C 1
ATOM 771 O O . VAL A 1 92 ? 7.123 -10.682 1.607 1.00 92.19 92 VAL A O 1
ATOM 774 N N . ALA A 1 93 ? 5.187 -9.636 2.040 1.00 90.31 93 ALA A N 1
ATOM 775 C CA . ALA A 1 93 ? 5.749 -8.296 1.917 1.00 90.31 93 ALA A CA 1
ATOM 776 C C . ALA A 1 93 ? 6.786 -8.017 3.010 1.00 90.31 93 ALA A C 1
ATOM 778 O O . ALA A 1 93 ? 7.856 -7.500 2.705 1.00 90.31 93 ALA A O 1
ATOM 779 N N . LEU A 1 94 ? 6.524 -8.411 4.260 1.00 91.12 94 LEU A N 1
ATOM 780 C CA . LEU A 1 94 ? 7.490 -8.286 5.349 1.00 91.12 94 LEU A CA 1
ATOM 781 C C . LEU A 1 94 ? 8.757 -9.088 5.050 1.00 91.12 94 LEU A C 1
ATOM 783 O O . LEU A 1 94 ? 9.854 -8.543 5.166 1.00 91.12 94 LEU A O 1
ATOM 787 N N . LEU A 1 95 ? 8.616 -10.344 4.611 1.00 94.81 95 LEU A N 1
ATOM 788 C CA . LEU A 1 95 ? 9.753 -11.170 4.205 1.00 94.81 95 LEU A CA 1
ATOM 789 C C . LEU A 1 95 ? 10.576 -10.470 3.121 1.00 94.81 95 LEU A C 1
ATOM 791 O O . LEU A 1 95 ? 11.790 -10.338 3.262 1.00 94.81 95 LEU A O 1
ATOM 795 N N . PHE A 1 96 ? 9.916 -9.975 2.074 1.00 94.25 96 PHE A N 1
ATOM 796 C CA . PHE A 1 96 ? 10.575 -9.253 0.991 1.00 94.25 96 PHE A CA 1
ATOM 797 C C . PHE A 1 96 ? 11.314 -8.006 1.495 1.00 94.25 96 PHE A C 1
ATOM 799 O O . PHE A 1 96 ? 12.488 -7.826 1.185 1.00 94.25 96 PHE A O 1
ATOM 806 N N . CYS A 1 97 ? 10.677 -7.179 2.327 1.00 92.62 97 CYS A N 1
ATOM 807 C CA . CYS A 1 97 ? 11.285 -5.985 2.917 1.00 92.62 97 CYS A CA 1
ATOM 808 C C . CYS A 1 97 ? 12.517 -6.318 3.773 1.00 92.62 97 CYS A C 1
ATOM 810 O O . CYS A 1 97 ? 13.525 -5.607 3.725 1.00 92.62 97 CYS A O 1
ATOM 812 N N . MET A 1 98 ? 12.464 -7.410 4.539 1.00 94.31 98 MET A N 1
ATOM 813 C CA . MET A 1 98 ? 13.586 -7.873 5.356 1.00 94.31 98 MET A CA 1
ATOM 814 C C . MET A 1 98 ? 14.747 -8.370 4.489 1.00 94.31 98 MET A C 1
ATOM 816 O O . MET A 1 98 ? 15.896 -8.016 4.750 1.00 94.31 98 MET A O 1
ATOM 820 N N . LEU A 1 99 ? 14.461 -9.137 3.433 1.00 95.62 99 LEU A N 1
ATOM 821 C CA . LEU A 1 99 ? 15.473 -9.586 2.470 1.00 95.62 99 LEU A CA 1
ATOM 822 C C . LEU A 1 99 ? 16.108 -8.406 1.726 1.00 95.62 99 LEU A C 1
ATOM 824 O O . LEU A 1 99 ? 17.327 -8.362 1.579 1.00 95.62 99 LEU A O 1
ATOM 828 N N . LEU A 1 100 ? 15.303 -7.421 1.325 1.00 94.75 100 LEU A N 1
ATOM 829 C CA . LEU A 1 100 ? 15.780 -6.197 0.687 1.00 94.75 100 LEU A CA 1
ATOM 830 C C . LEU A 1 100 ? 16.702 -5.399 1.621 1.00 94.75 100 LEU A C 1
ATOM 832 O O . LEU A 1 100 ? 17.745 -4.912 1.195 1.00 94.75 100 LEU A O 1
ATOM 836 N N . SER A 1 101 ? 16.354 -5.313 2.908 1.00 94.88 101 SER A N 1
ATOM 837 C CA . SER A 1 101 ? 17.172 -4.635 3.923 1.00 94.88 101 SER A CA 1
ATOM 838 C C . SER A 1 101 ? 18.499 -5.353 4.173 1.00 94.88 101 SER A C 1
ATOM 840 O O . SER A 1 101 ? 19.533 -4.701 4.285 1.00 94.88 101 SER A O 1
ATOM 842 N N . LEU A 1 102 ? 18.497 -6.690 4.215 1.00 95.56 102 LEU A N 1
ATOM 843 C CA . LEU A 1 102 ? 19.738 -7.466 4.281 1.00 95.56 102 LEU A CA 1
ATOM 844 C C . LEU A 1 102 ? 20.627 -7.221 3.063 1.00 95.56 102 LEU A C 1
ATOM 846 O O . LEU A 1 102 ? 21.836 -7.068 3.202 1.00 95.56 102 LEU A O 1
ATOM 850 N N . TRP A 1 103 ? 20.030 -7.194 1.872 1.00 95.56 103 TRP A N 1
ATOM 851 C CA . TRP A 1 103 ? 20.763 -6.956 0.634 1.00 95.56 103 TRP A CA 1
ATOM 852 C C . TRP A 1 103 ? 21.345 -5.539 0.562 1.00 95.56 103 TRP A C 1
ATOM 854 O O . TRP A 1 103 ? 22.430 -5.350 0.022 1.00 95.56 103 TRP A O 1
ATOM 864 N N . ALA A 1 104 ? 20.692 -4.565 1.200 1.00 95.06 104 ALA A N 1
ATOM 865 C CA . ALA A 1 104 ? 21.236 -3.226 1.437 1.00 95.06 104 ALA A CA 1
ATOM 866 C C . ALA A 1 104 ? 22.375 -3.186 2.483 1.00 95.06 104 ALA A C 1
ATOM 868 O O . ALA A 1 104 ? 22.840 -2.106 2.838 1.00 95.06 104 ALA A O 1
ATOM 869 N N . GLY A 1 105 ? 22.802 -4.331 3.027 1.00 95.25 105 GLY A N 1
ATOM 870 C CA . GLY A 1 105 ? 23.886 -4.427 4.009 1.00 95.25 105 GLY A CA 1
ATOM 871 C C . GLY A 1 105 ? 23.472 -4.154 5.458 1.00 95.25 105 GLY A C 1
ATOM 872 O O . GLY A 1 105 ? 24.336 -4.041 6.327 1.00 95.25 105 GLY A O 1
ATOM 873 N N . ILE A 1 106 ? 22.172 -4.055 5.760 1.00 95.19 106 ILE A N 1
ATOM 874 C CA . ILE A 1 106 ? 21.703 -3.868 7.139 1.00 95.19 106 ILE A CA 1
ATOM 875 C C . ILE A 1 106 ? 21.911 -5.161 7.935 1.00 95.19 106 ILE A C 1
ATOM 877 O O . ILE A 1 106 ? 21.616 -6.259 7.460 1.00 95.19 106 ILE A O 1
ATOM 881 N N . SER A 1 107 ? 22.395 -5.033 9.175 1.00 95.50 107 SER A N 1
ATOM 882 C CA . SER A 1 107 ? 22.706 -6.195 10.011 1.00 95.50 107 SER A CA 1
ATOM 883 C C . SER A 1 107 ? 21.467 -7.090 10.231 1.00 95.50 107 SER A C 1
ATOM 885 O O . SER A 1 107 ? 20.358 -6.581 10.444 1.00 95.50 107 SER A O 1
ATOM 887 N N . PRO A 1 108 ? 21.618 -8.430 10.252 1.00 95.19 108 PRO A N 1
ATOM 888 C CA . PRO A 1 108 ? 20.492 -9.338 10.474 1.00 95.19 108 PRO A CA 1
ATOM 889 C C . PRO A 1 108 ? 19.750 -9.106 11.792 1.00 95.19 108 PRO A C 1
ATOM 891 O O . PRO A 1 108 ? 18.538 -9.326 11.859 1.00 95.19 108 PRO A O 1
ATOM 894 N N . VAL A 1 109 ? 20.462 -8.650 12.828 1.00 94.56 109 VAL A N 1
ATOM 895 C CA . VAL A 1 109 ? 19.884 -8.310 14.134 1.00 94.56 109 VAL A CA 1
ATOM 896 C C . VAL A 1 109 ? 18.945 -7.115 13.995 1.00 94.56 109 VAL A C 1
ATOM 898 O O . VAL A 1 109 ? 17.786 -7.210 14.393 1.00 94.56 109 VAL A O 1
ATOM 901 N N . THR A 1 110 ? 19.395 -6.032 13.353 1.00 93.00 110 THR A N 1
ATOM 902 C CA . THR A 1 110 ? 18.576 -4.832 13.124 1.00 93.00 110 THR A CA 1
ATOM 903 C C . THR A 1 110 ? 17.367 -5.135 12.243 1.00 93.00 110 THR A C 1
ATOM 905 O O . THR A 1 110 ? 16.259 -4.693 12.552 1.00 93.00 110 THR A O 1
ATOM 908 N N . VAL A 1 111 ? 17.542 -5.928 11.180 1.00 94.12 111 VAL A N 1
ATOM 909 C CA . VAL A 1 111 ? 16.437 -6.348 10.303 1.00 94.12 111 VAL A CA 1
ATOM 910 C C . VAL A 1 111 ? 15.395 -7.158 11.078 1.00 94.12 111 VAL A C 1
ATOM 912 O O . VAL A 1 111 ? 14.201 -6.876 10.986 1.00 94.12 111 VAL A O 1
ATOM 915 N N . SER A 1 112 ? 15.832 -8.132 11.880 1.00 93.81 112 SER A N 1
ATOM 916 C CA . SER A 1 112 ? 14.928 -8.982 12.668 1.00 93.81 112 SER A CA 1
ATOM 917 C C . SER A 1 112 ? 14.203 -8.189 13.756 1.00 93.81 112 SER A C 1
ATOM 919 O O . SER A 1 112 ? 12.991 -8.328 13.903 1.00 93.81 112 SER A O 1
ATOM 921 N N . ALA A 1 113 ? 14.913 -7.307 14.466 1.00 91.75 113 ALA A N 1
ATOM 922 C CA . ALA A 1 113 ? 14.325 -6.415 15.462 1.00 91.75 113 ALA A CA 1
ATOM 923 C C . ALA A 1 113 ? 13.283 -5.475 14.835 1.00 91.75 113 ALA A C 1
ATOM 925 O O . ALA A 1 113 ? 12.185 -5.335 15.368 1.00 91.75 113 ALA A O 1
ATOM 926 N N . SER A 1 114 ? 13.581 -4.899 13.667 1.00 89.88 114 SER A N 1
ATOM 927 C CA . SER A 1 114 ? 12.643 -4.040 12.930 1.00 89.88 114 SER A CA 1
ATOM 928 C C . SER A 1 114 ? 11.398 -4.808 12.479 1.00 89.88 114 SER A C 1
ATOM 930 O O . SER A 1 114 ? 10.283 -4.301 12.597 1.00 89.88 114 SER A O 1
ATOM 932 N N . GLY A 1 115 ? 11.562 -6.052 12.017 1.00 90.19 115 GLY A N 1
ATOM 933 C CA . GLY A 1 115 ? 10.442 -6.923 11.658 1.00 90.19 115 GLY A CA 1
ATOM 934 C C . GLY A 1 115 ? 9.560 -7.282 12.857 1.00 90.19 115 GLY A C 1
ATOM 935 O O . GLY A 1 115 ? 8.337 -7.210 12.763 1.00 90.19 115 GLY A O 1
ATOM 936 N N . LEU A 1 116 ? 10.154 -7.589 14.014 1.00 89.69 116 LEU A N 1
ATOM 937 C CA . LEU A 1 116 ? 9.406 -7.815 15.255 1.00 89.69 116 LEU A CA 1
ATOM 938 C C . LEU A 1 116 ? 8.670 -6.547 15.710 1.00 89.69 116 LEU A C 1
ATOM 940 O O . LEU A 1 116 ? 7.489 -6.616 16.047 1.00 89.69 116 LEU A O 1
ATOM 944 N N . LEU A 1 117 ? 9.319 -5.381 15.656 1.00 85.75 117 LEU A N 1
ATOM 945 C CA . LEU A 1 117 ? 8.666 -4.102 15.945 1.00 85.75 117 LEU A CA 1
ATOM 946 C C . LEU A 1 117 ? 7.463 -3.873 15.026 1.00 85.75 117 LEU A C 1
ATOM 948 O O . LEU A 1 117 ? 6.396 -3.503 15.512 1.00 85.75 117 LEU A O 1
ATOM 952 N N . TYR A 1 118 ? 7.585 -4.157 13.726 1.00 82.88 118 TYR A N 1
ATOM 953 C CA . TYR A 1 118 ? 6.468 -4.068 12.783 1.00 82.88 118 TYR A CA 1
ATOM 954 C C . TYR A 1 118 ? 5.294 -4.980 13.180 1.00 82.88 118 TYR A C 1
ATOM 956 O O . TYR A 1 118 ? 4.152 -4.526 13.234 1.00 82.88 118 TYR A O 1
ATOM 964 N N . ILE A 1 119 ? 5.568 -6.240 13.535 1.00 81.81 119 ILE A N 1
ATOM 965 C CA . ILE A 1 119 ? 4.558 -7.219 13.985 1.00 81.81 119 ILE A CA 1
ATOM 966 C C . ILE A 1 119 ? 3.799 -6.709 15.217 1.00 81.81 119 ILE A C 1
ATOM 968 O O . ILE A 1 119 ? 2.567 -6.813 15.280 1.00 81.81 119 ILE A O 1
ATOM 972 N N . PHE A 1 120 ? 4.521 -6.124 16.174 1.00 77.25 120 PHE A N 1
ATOM 973 C CA . PHE A 1 120 ? 3.978 -5.690 17.461 1.00 77.25 120 PHE A CA 1
ATOM 974 C C . PHE A 1 120 ? 3.514 -4.231 17.510 1.00 77.25 120 PHE A C 1
ATOM 976 O O . PHE A 1 120 ? 2.999 -3.823 18.546 1.00 77.25 120 PHE A O 1
ATOM 983 N N . THR A 1 121 ? 3.621 -3.452 16.428 1.00 71.44 121 THR A N 1
ATOM 984 C CA . THR A 1 121 ? 3.161 -2.051 16.398 1.00 71.44 121 THR A CA 1
ATOM 985 C C . THR A 1 121 ? 1.625 -1.990 16.348 1.00 71.44 121 THR A C 1
ATOM 987 O O . THR A 1 121 ? 1.040 -2.134 15.274 1.00 71.44 121 THR A O 1
ATOM 990 N N . PRO A 1 122 ? 0.912 -1.733 17.466 1.00 53.12 122 PRO A N 1
ATOM 991 C CA . PRO A 1 122 ? -0.526 -2.016 17.569 1.00 53.12 122 PRO A CA 1
ATOM 992 C C . PRO A 1 122 ? -1.397 -1.103 16.695 1.00 53.12 122 PRO A C 1
ATOM 994 O O . PRO A 1 122 ? -2.520 -1.452 16.330 1.00 53.12 122 PRO A O 1
ATOM 997 N N . MET A 1 123 ? -0.894 0.087 16.356 1.00 55.03 123 MET A N 1
ATOM 998 C CA . MET A 1 123 ? -1.675 1.121 15.674 1.00 55.03 123 MET A CA 1
ATOM 999 C C . MET A 1 123 ? -1.883 0.858 14.188 1.00 55.03 123 MET A C 1
ATOM 1001 O O . MET A 1 123 ? -2.913 1.276 13.656 1.00 55.03 123 MET A O 1
ATOM 1005 N N . ILE A 1 124 ? -0.981 0.132 13.524 1.00 54.59 124 ILE A N 1
ATOM 1006 C CA . ILE A 1 124 ? -1.187 -0.278 12.126 1.00 54.59 124 ILE A CA 1
ATOM 1007 C C . ILE A 1 124 ? -2.403 -1.219 12.032 1.00 54.59 124 ILE A C 1
ATOM 1009 O O . ILE A 1 124 ? -3.099 -1.211 11.023 1.00 54.59 124 ILE A O 1
ATOM 1013 N N . PHE A 1 125 ? -2.749 -1.911 13.124 1.00 50.44 125 PHE A N 1
ATOM 1014 C CA . PHE A 1 125 ? -3.728 -3.005 13.151 1.00 50.44 125 PHE A CA 1
ATOM 1015 C C . PHE A 1 125 ? -4.985 -2.710 13.980 1.00 50.44 125 PHE A C 1
ATOM 1017 O O . PHE A 1 125 ? -5.850 -3.570 14.148 1.00 50.44 125 PHE A O 1
ATOM 1024 N N . SER A 1 126 ? -5.116 -1.493 14.515 1.00 48.84 126 SER A N 1
ATOM 1025 C CA . SER A 1 126 ? -6.253 -1.144 15.366 1.00 48.84 126 SER A CA 1
ATOM 1026 C C . SER A 1 126 ? -7.485 -0.744 14.544 1.00 48.84 126 SER A C 1
ATOM 1028 O O . SER A 1 126 ? -7.411 0.089 13.642 1.00 48.84 126 SER A O 1
ATOM 1030 N N . LYS A 1 127 ? -8.666 -1.238 14.944 1.00 52.41 127 LYS A N 1
ATOM 1031 C CA . LYS A 1 127 ? -9.975 -0.715 14.487 1.00 52.41 127 LYS A CA 1
ATOM 1032 C C . LYS A 1 127 ? -10.156 0.776 14.803 1.00 52.41 127 LYS A C 1
ATOM 1034 O O . LYS A 1 127 ? -11.025 1.430 14.237 1.00 52.41 127 LYS A O 1
ATOM 1039 N N . VAL A 1 128 ? -9.353 1.283 15.736 1.00 45.88 128 VAL A N 1
ATOM 1040 C CA . VAL A 1 128 ? -9.495 2.591 16.370 1.00 45.88 128 VAL A CA 1
ATOM 1041 C C . VAL A 1 128 ? -8.729 3.677 15.594 1.00 45.88 128 VAL A C 1
ATOM 1043 O O . VAL A 1 128 ? -9.038 4.850 15.712 1.00 45.88 128 VAL A O 1
ATOM 1046 N N . GLY A 1 129 ? -7.803 3.327 14.697 1.00 40.16 129 GLY A N 1
ATOM 1047 C CA . GLY A 1 129 ? -7.038 4.303 13.914 1.00 40.16 129 GLY A CA 1
ATOM 1048 C C . GLY A 1 129 ? -7.006 3.962 12.430 1.00 40.16 129 GLY A C 1
ATOM 1049 O O . GLY A 1 129 ? -6.335 3.022 12.036 1.00 40.16 129 GLY A O 1
ATOM 1050 N N . ILE A 1 130 ? -7.682 4.764 11.598 1.00 45.44 130 ILE A N 1
ATOM 1051 C CA . ILE A 1 130 ? -7.621 4.719 10.115 1.00 45.44 130 ILE A CA 1
ATOM 1052 C C . ILE A 1 130 ? -7.939 3.318 9.553 1.00 45.44 130 ILE A C 1
ATOM 1054 O O . ILE A 1 130 ? -7.256 2.794 8.684 1.00 45.44 130 ILE A O 1
ATOM 1058 N N . GLY A 1 131 ? -9.053 2.748 10.008 1.00 41.62 131 GLY A N 1
ATOM 1059 C CA . GLY A 1 131 ? -9.661 1.556 9.428 1.00 41.62 131 GLY A CA 1
ATOM 1060 C C . GLY A 1 131 ? -8.875 0.255 9.652 1.00 41.62 131 GLY A C 1
ATOM 1061 O O . GLY A 1 131 ? -7.663 0.253 9.828 1.00 41.62 131 GLY A O 1
ATOM 1062 N N . PRO A 1 132 ? -9.576 -0.878 9.675 1.00 42.50 132 PRO A N 1
ATOM 1063 C CA . PRO A 1 132 ? -8.955 -2.147 10.007 1.00 42.50 132 PRO A CA 1
ATOM 1064 C C . PRO A 1 132 ? -8.209 -2.754 8.805 1.00 42.50 132 PRO A C 1
ATOM 1066 O O . PRO A 1 132 ? -8.827 -3.223 7.854 1.00 42.50 132 PRO A O 1
ATOM 1069 N N . THR A 1 133 ? -6.879 -2.785 8.880 1.00 53.56 133 THR A N 1
ATOM 1070 C CA . THR A 1 133 ? -5.961 -3.498 7.959 1.00 53.56 133 THR A CA 1
ATOM 1071 C C . THR A 1 133 ? -6.088 -5.018 8.050 1.00 53.56 133 THR A C 1
ATOM 1073 O O . THR A 1 133 ? -5.742 -5.744 7.120 1.00 53.56 133 THR A O 1
ATOM 1076 N N . SER A 1 134 ? -6.675 -5.499 9.148 1.00 53.06 134 SER A N 1
ATOM 1077 C CA . SER A 1 134 ? -6.951 -6.910 9.382 1.00 53.06 134 SER A CA 1
ATOM 1078 C C . SER A 1 134 ? -7.950 -7.482 8.365 1.00 53.06 134 SER A C 1
ATOM 1080 O O . SER A 1 134 ? -7.878 -8.654 8.024 1.00 53.06 134 SER A O 1
ATOM 1082 N N . TYR A 1 135 ? -8.869 -6.693 7.809 1.00 65.44 135 TYR A N 1
ATOM 1083 C CA . TYR A 1 135 ? -9.820 -7.233 6.834 1.00 65.44 135 TYR A CA 1
ATOM 1084 C C . TYR A 1 135 ? -9.381 -6.984 5.407 1.00 65.44 135 TYR A C 1
ATOM 1086 O O . TYR A 1 135 ? -8.720 -5.993 5.107 1.00 65.44 135 TYR A O 1
ATOM 1094 N N . PHE A 1 136 ? -9.841 -7.867 4.522 1.00 70.38 136 PHE A N 1
ATOM 1095 C CA . PHE A 1 136 ? -9.653 -7.737 3.090 1.00 70.38 136 PHE A CA 1
ATOM 1096 C C . PHE A 1 136 ? -10.019 -6.318 2.614 1.00 70.38 136 PHE A C 1
ATOM 1098 O O . PHE A 1 136 ? -11.170 -5.888 2.721 1.00 70.38 136 PHE A O 1
ATOM 1105 N N . SER A 1 137 ? -9.025 -5.575 2.130 1.00 75.12 137 SER A N 1
ATOM 1106 C CA . SER A 1 137 ? -9.167 -4.203 1.641 1.00 75.12 137 SER A CA 1
ATOM 1107 C C . SER A 1 137 ? -8.022 -3.896 0.691 1.00 75.12 137 SER A C 1
ATOM 1109 O O . SER A 1 137 ? -6.878 -4.283 0.937 1.00 75.12 137 SER A O 1
ATOM 1111 N N . THR A 1 138 ? -8.299 -3.140 -0.371 1.00 74.81 138 THR A N 1
ATOM 1112 C CA . THR A 1 138 ? -7.240 -2.676 -1.276 1.00 74.81 138 THR A CA 1
ATOM 1113 C C . THR A 1 138 ? -6.316 -1.650 -0.619 1.00 74.81 138 THR A C 1
ATOM 1115 O O . THR A 1 138 ? -5.240 -1.380 -1.143 1.00 74.81 138 THR A O 1
ATOM 1118 N N . ARG A 1 139 ? -6.697 -1.099 0.546 1.00 77.12 139 ARG A N 1
ATOM 1119 C CA . ARG A 1 139 ? -5.856 -0.174 1.319 1.00 77.12 139 ARG A CA 1
ATOM 1120 C C . ARG A 1 139 ? -4.532 -0.809 1.734 1.00 77.12 139 ARG A C 1
ATOM 1122 O O . ARG A 1 139 ? -3.503 -0.165 1.560 1.00 77.12 139 ARG A O 1
ATOM 1129 N N . LEU A 1 140 ? -4.557 -2.061 2.201 1.00 79.75 140 LEU A N 1
ATOM 1130 C CA . LEU A 1 140 ? -3.348 -2.768 2.625 1.00 79.75 140 LEU A CA 1
ATOM 1131 C C . LEU A 1 140 ? -2.304 -2.797 1.502 1.00 79.75 140 LEU A C 1
ATOM 1133 O O . LEU A 1 140 ? -1.140 -2.496 1.725 1.00 79.75 140 LEU A O 1
ATOM 1137 N N . TYR A 1 141 ? -2.724 -3.089 0.272 1.00 83.44 141 TYR A N 1
ATOM 1138 C CA . TYR A 1 141 ? -1.817 -3.146 -0.874 1.00 83.44 141 TYR A CA 1
ATOM 1139 C C . TYR A 1 141 ? -1.154 -1.797 -1.143 1.00 83.44 141 TYR A C 1
ATOM 1141 O O . TYR A 1 141 ? 0.034 -1.754 -1.454 1.00 83.44 141 TYR A O 1
ATOM 1149 N N . SER A 1 142 ? -1.886 -0.690 -0.995 1.00 82.12 142 SER A N 1
ATOM 1150 C CA . SER A 1 142 ? -1.298 0.643 -1.120 1.00 82.12 142 SER A CA 1
ATOM 1151 C C . SER A 1 142 ? -0.355 0.973 0.034 1.00 82.12 142 SER A C 1
ATOM 1153 O O . SER A 1 142 ? 0.679 1.583 -0.215 1.00 82.12 142 SER A O 1
ATOM 1155 N N . GLU A 1 143 ? -0.655 0.551 1.263 1.00 79.44 143 GLU A N 1
ATOM 1156 C CA . GLU A 1 143 ? 0.248 0.713 2.412 1.00 79.44 143 GLU A CA 1
ATOM 1157 C C . GLU A 1 143 ? 1.545 -0.083 2.221 1.00 79.44 143 GLU A C 1
ATOM 1159 O O . GLU A 1 143 ? 2.625 0.493 2.322 1.00 79.44 143 GLU A O 1
ATOM 1164 N N . LEU A 1 144 ? 1.449 -1.365 1.851 1.00 85.19 144 LEU A N 1
ATOM 1165 C CA . LEU A 1 144 ? 2.601 -2.225 1.562 1.00 85.19 144 LEU A CA 1
ATOM 1166 C C . LEU A 1 144 ? 3.445 -1.662 0.415 1.00 85.19 144 LEU A C 1
ATOM 1168 O O . LEU A 1 144 ? 4.660 -1.543 0.544 1.00 85.19 144 LEU A O 1
ATOM 1172 N N . SER A 1 145 ? 2.803 -1.235 -0.674 1.00 88.31 145 SER A N 1
ATOM 1173 C CA . SER A 1 145 ? 3.505 -0.658 -1.829 1.00 88.31 145 SER A CA 1
ATOM 1174 C C . SER A 1 145 ? 4.164 0.677 -1.492 1.00 88.31 145 SER A C 1
ATOM 1176 O O . SER A 1 145 ? 5.279 0.939 -1.928 1.00 88.31 145 SER A O 1
ATOM 1178 N N . THR A 1 146 ? 3.516 1.513 -0.677 1.00 85.25 146 THR A N 1
ATOM 1179 C CA . THR A 1 146 ? 4.106 2.770 -0.188 1.00 85.25 146 THR A CA 1
ATOM 1180 C C . THR A 1 146 ? 5.279 2.492 0.755 1.00 85.25 146 THR A C 1
ATOM 1182 O O . THR A 1 146 ? 6.300 3.170 0.681 1.00 85.25 146 THR A O 1
ATOM 1185 N N . GLY A 1 147 ? 5.181 1.469 1.608 1.00 84.25 147 GLY A N 1
ATOM 1186 C CA . GLY A 1 147 ? 6.290 1.005 2.442 1.00 84.25 147 GLY A CA 1
ATOM 1187 C C . GLY A 1 147 ? 7.479 0.532 1.605 1.00 84.25 147 GLY A C 1
ATOM 1188 O O . GLY A 1 147 ? 8.601 0.975 1.831 1.00 84.25 147 GLY A O 1
ATOM 1189 N N . MET A 1 148 ? 7.236 -0.289 0.580 1.00 87.75 148 MET A N 1
ATOM 1190 C CA . MET A 1 148 ? 8.266 -0.703 -0.381 1.00 87.75 148 MET A CA 1
ATOM 1191 C C . MET A 1 148 ? 8.880 0.496 -1.110 1.00 87.75 148 MET A C 1
ATOM 1193 O O . MET A 1 148 ? 10.092 0.537 -1.296 1.00 87.75 148 MET A O 1
ATOM 1197 N N . LEU A 1 149 ? 8.071 1.495 -1.473 1.00 89.44 149 LEU A N 1
ATOM 1198 C CA . LEU A 1 149 ? 8.547 2.725 -2.101 1.00 89.44 149 LEU A CA 1
ATOM 1199 C C . LEU A 1 149 ? 9.504 3.483 -1.180 1.00 89.44 149 LEU A C 1
ATOM 1201 O O . LEU A 1 149 ? 10.563 3.906 -1.634 1.00 89.44 149 LEU A O 1
ATOM 1205 N N . LEU A 1 150 ? 9.173 3.606 0.109 1.00 85.56 150 LEU A N 1
ATOM 1206 C CA . LEU A 1 150 ? 10.056 4.209 1.109 1.00 85.56 150 LEU A CA 1
ATOM 1207 C C . LEU A 1 150 ? 11.350 3.405 1.276 1.00 85.56 150 LEU A C 1
ATOM 1209 O O . LEU A 1 150 ? 12.417 4.000 1.376 1.00 85.56 150 LEU A O 1
ATOM 1213 N N . LEU A 1 151 ? 11.288 2.072 1.259 1.00 87.88 151 LEU A N 1
ATOM 1214 C CA . LEU A 1 151 ? 12.483 1.232 1.361 1.00 87.88 151 LEU A CA 1
ATOM 1215 C C . LEU A 1 151 ? 13.396 1.371 0.145 1.00 87.88 151 LEU A C 1
ATOM 1217 O O . LEU A 1 151 ? 14.581 1.615 0.327 1.00 87.88 151 LEU A O 1
ATOM 1221 N N . LEU A 1 152 ? 12.860 1.296 -1.077 1.00 89.44 152 LEU A N 1
ATOM 1222 C CA . LEU A 1 152 ? 13.636 1.576 -2.293 1.00 89.44 152 LEU A CA 1
ATOM 1223 C C . LEU A 1 152 ? 14.235 2.987 -2.249 1.00 89.44 152 LEU A C 1
ATOM 1225 O O . LEU A 1 152 ? 15.322 3.224 -2.761 1.00 89.44 152 LEU A O 1
ATOM 1229 N N . THR A 1 153 ? 13.530 3.918 -1.612 1.00 84.62 153 THR A N 1
ATOM 1230 C CA . THR A 1 153 ? 13.940 5.315 -1.540 1.00 84.62 153 THR A CA 1
ATOM 1231 C C . THR A 1 153 ? 15.072 5.564 -0.535 1.00 84.62 153 THR A C 1
ATOM 1233 O O . THR A 1 153 ? 16.004 6.330 -0.785 1.00 84.62 153 THR A O 1
ATOM 1236 N N . PHE A 1 154 ? 14.996 4.944 0.638 1.00 85.38 154 PHE A N 1
ATOM 1237 C CA . PHE A 1 154 ? 15.857 5.295 1.767 1.00 85.38 154 PHE A CA 1
ATOM 1238 C C . PHE A 1 154 ? 16.907 4.242 2.110 1.00 85.38 154 PHE A C 1
ATOM 1240 O O . PHE A 1 154 ? 17.887 4.584 2.773 1.00 85.38 154 PHE A O 1
ATOM 1247 N N . LEU A 1 155 ? 16.753 2.992 1.664 1.00 88.19 155 LEU A N 1
ATOM 1248 C CA . LEU A 1 155 ? 17.797 1.992 1.856 1.00 88.19 155 LEU A CA 1
ATOM 1249 C C . LEU A 1 155 ? 18.985 2.261 0.921 1.00 88.19 155 L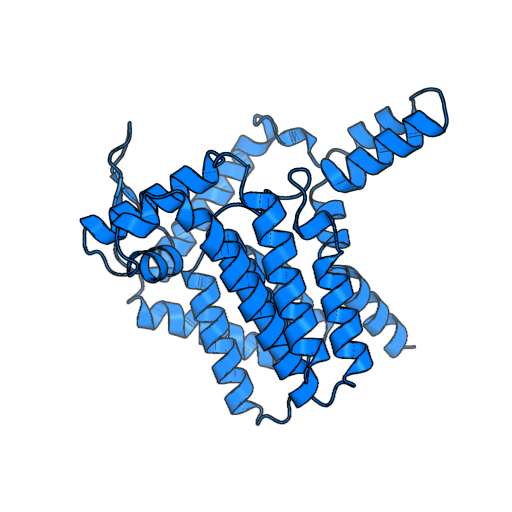EU A C 1
ATOM 1251 O O . LEU A 1 155 ? 18.784 2.582 -0.253 1.00 88.19 155 LEU A O 1
ATOM 1255 N N . PRO A 1 156 ? 20.225 2.070 1.401 1.00 88.50 156 PRO A N 1
ATOM 1256 C CA . PRO A 1 156 ? 21.429 2.168 0.584 1.00 88.50 156 PRO A CA 1
ATOM 1257 C C . PRO A 1 156 ? 21.589 0.913 -0.290 1.00 88.50 156 PRO A C 1
ATOM 1259 O O . PRO A 1 156 ? 22.489 0.102 -0.092 1.00 88.50 156 PRO A O 1
ATOM 1262 N N . LEU A 1 157 ? 20.675 0.713 -1.239 1.00 92.31 157 LEU A N 1
ATOM 1263 C CA . LEU A 1 157 ? 20.717 -0.435 -2.141 1.00 92.31 157 LEU A CA 1
ATOM 1264 C C . LEU A 1 157 ? 21.910 -0.312 -3.102 1.00 92.31 157 LEU A C 1
ATOM 1266 O O . LEU A 1 157 ? 22.119 0.771 -3.654 1.00 92.31 157 LEU A O 1
ATOM 1270 N N . PRO A 1 158 ? 22.653 -1.404 -3.368 1.00 93.06 158 PRO A N 1
ATOM 1271 C CA . PRO A 1 158 ? 23.782 -1.411 -4.299 1.00 93.06 158 PRO A CA 1
ATOM 1272 C C . PRO A 1 158 ? 23.301 -1.458 -5.764 1.00 93.06 158 PRO A C 1
ATOM 1274 O O . PRO A 1 158 ? 23.721 -2.303 -6.550 1.00 93.06 158 PRO A O 1
ATOM 1277 N N . LEU A 1 159 ? 22.362 -0.580 -6.121 1.00 93.62 159 LEU A N 1
ATOM 1278 C CA . LEU A 1 159 ? 21.774 -0.467 -7.452 1.00 93.62 159 LEU A CA 1
ATOM 1279 C C . LEU A 1 159 ? 22.258 0.795 -8.152 1.00 93.62 159 LEU A C 1
ATOM 1281 O O . LEU A 1 159 ? 22.381 1.853 -7.533 1.00 93.62 159 LEU A O 1
ATOM 1285 N N . ASP A 1 160 ? 22.440 0.697 -9.470 1.00 95.19 160 ASP A N 1
ATOM 1286 C CA . ASP A 1 160 ? 22.619 1.885 -10.294 1.00 95.19 160 ASP A CA 1
ATOM 1287 C C . ASP A 1 160 ? 21.409 2.823 -10.158 1.00 95.19 160 ASP A C 1
ATOM 1289 O O . ASP A 1 160 ? 20.252 2.390 -10.060 1.00 95.19 160 ASP A O 1
ATOM 1293 N N . ARG A 1 161 ? 21.674 4.132 -10.188 1.00 92.94 161 ARG A N 1
ATOM 1294 C CA . ARG A 1 161 ? 20.643 5.157 -10.000 1.00 92.94 161 ARG A CA 1
ATOM 1295 C C . ARG A 1 161 ? 19.538 5.056 -11.052 1.00 92.94 161 ARG A C 1
ATOM 1297 O O . ARG A 1 161 ? 18.377 5.291 -10.724 1.00 92.94 161 ARG A O 1
ATOM 1304 N N . SER A 1 162 ? 19.865 4.682 -12.285 1.00 95.44 162 SER A N 1
ATOM 1305 C CA . SER A 1 162 ? 18.895 4.555 -13.380 1.00 95.44 162 SER A CA 1
ATOM 1306 C C . SER A 1 162 ? 17.930 3.397 -13.133 1.00 95.44 162 SER A C 1
ATOM 1308 O O . SER A 1 162 ? 16.719 3.548 -13.303 1.00 95.44 162 SER A O 1
ATOM 1310 N N . ILE A 1 163 ? 18.452 2.263 -12.653 1.00 95.25 163 ILE A N 1
ATOM 1311 C CA . ILE A 1 163 ? 17.644 1.097 -12.269 1.00 95.25 163 ILE A CA 1
ATOM 1312 C C . ILE A 1 163 ? 16.726 1.470 -11.106 1.00 95.25 163 ILE A C 1
ATOM 1314 O O . ILE A 1 163 ? 15.537 1.150 -11.128 1.00 95.25 163 ILE A O 1
ATOM 1318 N N . LEU A 1 164 ? 17.247 2.197 -10.116 1.00 94.06 164 LEU A N 1
ATOM 1319 C CA . LEU A 1 164 ? 16.450 2.632 -8.977 1.00 94.06 164 LEU A CA 1
ATOM 1320 C C . LEU A 1 164 ? 15.306 3.564 -9.398 1.00 94.06 164 LEU A C 1
ATOM 1322 O O . LEU A 1 164 ? 14.168 3.355 -8.984 1.00 94.06 164 LEU A O 1
ATOM 1326 N N . ILE A 1 165 ? 15.579 4.545 -10.265 1.00 95.19 165 ILE A N 1
ATOM 1327 C CA . ILE A 1 165 ? 14.558 5.445 -10.824 1.00 95.19 165 ILE A CA 1
ATOM 1328 C C . ILE A 1 165 ? 13.475 4.648 -11.560 1.00 95.19 165 ILE A C 1
ATOM 1330 O O . ILE A 1 165 ? 12.290 4.924 -11.371 1.00 95.19 165 ILE A O 1
ATOM 1334 N N . LEU A 1 166 ? 13.858 3.644 -12.355 1.00 95.56 166 LEU A N 1
ATOM 1335 C CA . LEU A 1 166 ? 12.911 2.787 -13.065 1.00 95.56 166 LEU A CA 1
ATOM 1336 C C . LEU A 1 166 ? 12.030 1.986 -12.097 1.00 95.56 166 LEU A C 1
ATOM 1338 O O . LEU A 1 166 ? 10.807 2.020 -12.222 1.00 95.56 166 LEU A O 1
ATOM 1342 N N . LEU A 1 167 ? 12.622 1.300 -11.114 1.00 95.25 167 LEU A N 1
ATOM 1343 C CA . LEU A 1 167 ? 11.880 0.495 -10.135 1.00 95.25 167 LEU A CA 1
ATOM 1344 C C . LEU A 1 167 ? 10.918 1.353 -9.305 1.00 95.25 167 LEU A C 1
ATOM 1346 O O . LEU A 1 167 ? 9.754 0.990 -9.128 1.00 95.25 167 LEU A O 1
ATOM 1350 N N . VAL A 1 168 ? 11.383 2.516 -8.842 1.00 94.88 168 VAL A N 1
ATOM 1351 C CA . VAL A 1 168 ? 10.557 3.491 -8.121 1.00 94.88 168 VAL A CA 1
ATOM 1352 C C . VAL A 1 168 ? 9.441 4.013 -9.026 1.00 94.88 168 VAL A C 1
ATOM 1354 O O . VAL A 1 168 ? 8.293 4.053 -8.596 1.00 94.88 168 VAL A O 1
ATOM 1357 N N . GLY A 1 169 ? 9.731 4.356 -10.282 1.00 96.56 169 GLY A N 1
ATOM 1358 C CA . GLY A 1 169 ? 8.726 4.822 -11.240 1.00 96.56 169 GLY A CA 1
ATOM 1359 C C . GLY A 1 169 ? 7.640 3.780 -11.517 1.00 96.56 169 GLY A C 1
ATOM 1360 O O . GLY A 1 169 ? 6.449 4.096 -11.472 1.00 96.56 169 GLY A O 1
ATOM 1361 N N . LEU A 1 170 ? 8.018 2.514 -11.717 1.00 96.06 170 LEU A N 1
ATOM 1362 C CA . LEU A 1 170 ? 7.066 1.409 -11.877 1.00 96.06 170 LEU A CA 1
ATOM 1363 C C . LEU A 1 170 ? 6.183 1.242 -10.635 1.00 96.06 170 LEU A C 1
ATOM 1365 O O . LEU A 1 170 ? 4.965 1.083 -10.757 1.00 96.06 170 LEU A O 1
ATOM 1369 N N . LEU A 1 171 ? 6.771 1.339 -9.442 1.00 95.19 171 LEU A N 1
ATOM 1370 C CA . LEU A 1 171 ? 6.031 1.236 -8.189 1.00 95.19 171 LEU A CA 1
ATOM 1371 C C . LEU A 1 171 ? 5.096 2.434 -7.966 1.00 95.19 171 LEU A C 1
ATOM 1373 O O . LEU A 1 171 ? 3.956 2.241 -7.551 1.00 95.19 171 LEU A O 1
ATOM 1377 N N . VAL A 1 172 ? 5.516 3.656 -8.308 1.00 95.75 172 VAL A N 1
ATOM 1378 C CA . VAL A 1 172 ? 4.651 4.850 -8.298 1.00 95.75 172 VAL A CA 1
ATOM 1379 C C . VAL A 1 172 ? 3.472 4.668 -9.251 1.00 95.75 172 VAL A C 1
ATOM 1381 O O . VAL A 1 172 ? 2.338 4.952 -8.866 1.00 95.75 172 VAL A O 1
ATOM 1384 N N . SER A 1 173 ? 3.709 4.149 -10.460 1.00 95.62 173 SER A N 1
ATOM 1385 C CA . SER A 1 173 ? 2.638 3.849 -11.417 1.00 95.62 173 SER A CA 1
ATOM 1386 C C . SER A 1 173 ? 1.635 2.850 -10.838 1.00 95.62 173 SER A C 1
ATOM 1388 O O . SER A 1 173 ? 0.427 3.085 -10.884 1.00 95.62 173 SER A O 1
ATOM 1390 N N . TYR A 1 174 ? 2.123 1.763 -10.229 1.00 94.31 174 TYR A N 1
ATOM 1391 C CA . TYR A 1 174 ? 1.265 0.801 -9.538 1.00 94.31 174 TYR A CA 1
ATOM 1392 C C . TYR A 1 174 ? 0.446 1.477 -8.430 1.00 94.31 174 TYR A C 1
ATOM 1394 O O . TYR A 1 174 ? -0.777 1.342 -8.397 1.00 94.31 174 TYR A O 1
ATOM 1402 N N . ILE A 1 175 ? 1.089 2.259 -7.557 1.00 92.44 175 ILE A N 1
ATOM 1403 C CA . ILE A 1 175 ? 0.427 2.954 -6.446 1.00 92.44 175 ILE A CA 1
ATOM 1404 C C . ILE A 1 175 ? -0.678 3.881 -6.968 1.00 92.44 175 ILE A C 1
ATOM 1406 O O . ILE A 1 175 ? -1.810 3.796 -6.485 1.00 92.44 175 ILE A O 1
ATOM 1410 N N . ALA A 1 176 ? -0.390 4.693 -7.986 1.00 92.62 176 ALA A N 1
ATOM 1411 C CA . ALA A 1 176 ? -1.329 5.655 -8.562 1.00 92.62 176 ALA A CA 1
ATOM 1412 C C . ALA A 1 176 ? -2.547 5.004 -9.249 1.00 92.62 176 ALA A C 1
ATOM 1414 O O . ALA A 1 176 ? -3.605 5.631 -9.346 1.00 92.62 176 ALA A O 1
ATOM 1415 N N . LEU A 1 177 ? -2.411 3.753 -9.702 1.00 91.94 177 LEU A N 1
ATOM 1416 C CA . LEU A 1 177 ? -3.467 2.964 -10.352 1.00 91.94 177 LEU A CA 1
ATOM 1417 C C . LEU A 1 177 ? -4.164 1.970 -9.405 1.00 91.94 177 LEU A C 1
ATOM 1419 O O . LEU A 1 177 ? -5.190 1.398 -9.776 1.00 91.94 177 LEU A O 1
ATOM 1423 N N . SER A 1 178 ? -3.620 1.751 -8.203 1.00 89.19 178 SER A N 1
ATOM 1424 C CA . SER A 1 178 ? -4.095 0.745 -7.237 1.00 89.19 178 SER A CA 1
ATOM 1425 C C . SER A 1 178 ? -5.230 1.235 -6.340 1.00 89.19 178 SER A C 1
ATOM 1427 O O . SER A 1 178 ? -6.188 0.504 -6.095 1.00 89.19 178 SER A O 1
ATOM 1429 N N . SER A 1 179 ? -5.129 2.457 -5.805 1.00 86.69 179 SER A N 1
ATOM 1430 C CA . SER A 1 179 ? -6.148 3.011 -4.915 1.00 86.69 179 SER A CA 1
ATOM 1431 C C . SER A 1 179 ? -6.038 4.526 -4.748 1.00 86.69 179 SER A C 1
ATOM 1433 O O . SER A 1 179 ? -4.973 5.127 -4.900 1.00 86.69 179 SER A O 1
ATOM 1435 N N . LYS A 1 180 ? -7.144 5.144 -4.316 1.00 84.06 180 LYS A N 1
ATOM 1436 C CA . LYS A 1 180 ? -7.172 6.560 -3.920 1.00 84.06 180 LYS A CA 1
ATOM 1437 C C . LYS A 1 180 ? -6.260 6.879 -2.728 1.00 84.06 180 LYS A C 1
ATOM 1439 O O . LYS A 1 180 ? -5.727 7.981 -2.650 1.00 84.06 180 LYS A O 1
ATOM 1444 N N . PHE A 1 181 ? -6.065 5.926 -1.812 1.00 80.25 181 PHE A N 1
ATOM 1445 C CA . PHE A 1 181 ? -5.199 6.110 -0.644 1.00 80.25 181 PHE A CA 1
ATOM 1446 C C . PHE A 1 181 ? -3.726 6.114 -1.048 1.00 80.25 181 PHE A C 1
ATOM 1448 O O . PHE A 1 181 ? -2.956 6.909 -0.524 1.00 80.25 181 PHE A O 1
ATOM 1455 N N . GLY A 1 182 ? -3.349 5.287 -2.028 1.00 83.94 182 GLY A N 1
ATOM 1456 C CA . GLY A 1 182 ? -2.007 5.301 -2.606 1.00 83.94 182 GLY A CA 1
ATOM 1457 C C . GLY A 1 182 ? -1.659 6.664 -3.201 1.00 83.94 182 GLY A C 1
ATOM 1458 O O . GLY A 1 182 ? -0.616 7.230 -2.884 1.00 83.94 182 GLY A O 1
ATOM 1459 N N . LEU A 1 183 ? -2.577 7.240 -3.984 1.00 86.25 183 LEU A N 1
ATOM 1460 C CA . LEU A 1 183 ? -2.399 8.579 -4.548 1.00 86.25 183 LEU A CA 1
ATOM 1461 C C . LEU A 1 183 ? -2.242 9.646 -3.450 1.00 86.25 183 LEU A C 1
ATOM 1463 O O . LEU A 1 183 ? -1.336 10.470 -3.518 1.00 86.25 183 LEU A O 1
ATOM 1467 N N . GLN A 1 184 ? -3.070 9.597 -2.402 1.00 85.62 184 GLN A N 1
ATOM 1468 C CA . GLN A 1 184 ? -2.948 10.502 -1.252 1.00 85.62 184 GLN A CA 1
ATOM 1469 C C . GLN A 1 184 ? -1.591 10.372 -0.552 1.00 85.62 184 GLN A C 1
ATOM 1471 O O . GLN A 1 184 ? -0.977 11.387 -0.238 1.00 85.62 184 GLN A O 1
ATOM 1476 N N . MET A 1 185 ? -1.096 9.150 -0.343 1.00 83.56 185 MET A N 1
ATOM 1477 C CA . MET A 1 185 ? 0.216 8.919 0.269 1.00 83.56 185 MET A CA 1
ATOM 1478 C C . MET A 1 185 ? 1.359 9.464 -0.592 1.00 83.56 185 MET A C 1
ATOM 1480 O O . MET A 1 185 ? 2.281 10.073 -0.051 1.00 83.56 185 MET A O 1
ATOM 1484 N N . LEU A 1 186 ? 1.291 9.321 -1.921 1.00 87.88 186 LEU A N 1
ATOM 1485 C CA . LEU A 1 186 ? 2.294 9.898 -2.823 1.00 87.88 186 LEU A CA 1
ATOM 1486 C C . LEU A 1 186 ? 2.419 11.416 -2.621 1.00 87.88 186 LEU A C 1
ATOM 1488 O O . LEU A 1 186 ? 3.521 11.915 -2.401 1.00 87.88 186 LEU A O 1
ATOM 1492 N N . PHE A 1 187 ? 1.297 12.140 -2.629 1.00 86.50 187 PHE A N 1
ATOM 1493 C CA . PHE A 1 187 ? 1.310 13.602 -2.519 1.00 86.50 187 PHE A CA 1
ATOM 1494 C C . PHE A 1 187 ? 1.560 14.120 -1.101 1.00 86.50 187 PHE A C 1
ATOM 1496 O O . PHE A 1 187 ? 2.272 15.105 -0.935 1.00 86.50 187 PHE A O 1
ATOM 1503 N N . LEU A 1 188 ? 0.980 13.483 -0.080 1.00 82.75 188 LEU A N 1
ATOM 1504 C CA . LEU A 1 188 ? 1.006 13.997 1.295 1.00 82.75 188 LEU A CA 1
ATOM 1505 C C . LEU A 1 188 ? 2.198 13.503 2.115 1.00 82.75 188 LEU A C 1
ATOM 1507 O O . LEU A 1 188 ? 2.546 14.134 3.108 1.0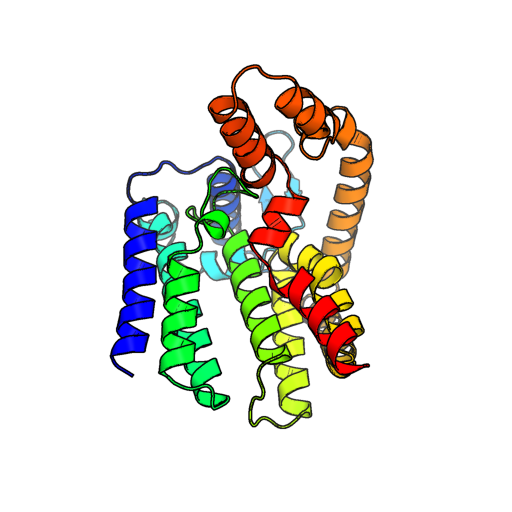0 82.75 188 LEU A O 1
ATOM 1511 N N . VAL A 1 189 ? 2.800 12.375 1.738 1.00 80.69 189 VAL A N 1
ATOM 1512 C CA . VAL A 1 189 ? 3.887 11.745 2.501 1.00 80.69 189 VAL A CA 1
ATOM 1513 C C . VAL A 1 189 ? 5.155 11.676 1.665 1.00 80.69 189 VAL A C 1
ATOM 1515 O O . VAL A 1 189 ? 6.187 12.196 2.082 1.00 80.69 189 VAL A O 1
ATOM 1518 N N . ILE A 1 190 ? 5.092 11.073 0.478 1.00 84.62 190 ILE A N 1
ATOM 1519 C CA . ILE A 1 190 ? 6.301 10.745 -0.289 1.00 84.62 190 ILE A CA 1
ATOM 1520 C C . ILE A 1 190 ? 6.965 11.989 -0.877 1.00 84.62 190 ILE A C 1
ATOM 1522 O O . ILE A 1 190 ? 8.171 12.154 -0.714 1.00 84.62 190 ILE A O 1
ATOM 1526 N N . ILE A 1 191 ? 6.204 12.881 -1.521 1.00 88.38 191 ILE A N 1
ATOM 1527 C CA . ILE A 1 191 ? 6.761 14.121 -2.082 1.00 88.38 191 ILE A CA 1
ATOM 1528 C C . ILE A 1 191 ? 7.407 14.984 -0.979 1.00 88.38 191 ILE A C 1
ATOM 1530 O O . ILE A 1 191 ? 8.591 15.300 -1.118 1.00 88.38 191 ILE A O 1
ATOM 1534 N N . PRO A 1 192 ? 6.724 15.314 0.140 1.00 85.12 192 PRO A N 1
ATOM 1535 C CA . PRO A 1 192 ? 7.356 16.033 1.245 1.00 85.12 192 PRO A CA 1
ATOM 1536 C C . PRO A 1 192 ? 8.596 15.323 1.798 1.00 85.12 192 PRO A C 1
ATOM 1538 O O . PRO A 1 192 ? 9.617 15.971 2.012 1.00 85.12 192 PRO A O 1
ATOM 1541 N N . ALA A 1 193 ? 8.552 13.998 1.976 1.00 80.81 193 ALA A N 1
ATOM 1542 C CA . ALA A 1 193 ? 9.704 13.234 2.452 1.00 80.81 193 ALA A CA 1
ATOM 1543 C C . ALA A 1 193 ? 10.902 13.320 1.490 1.00 80.81 193 ALA A C 1
ATOM 1545 O O . ALA A 1 193 ? 12.039 13.436 1.947 1.00 80.81 193 ALA A O 1
ATOM 1546 N N . ALA A 1 194 ? 10.671 13.310 0.174 1.00 84.94 194 ALA A N 1
ATOM 1547 C CA . ALA A 1 194 ? 11.722 13.467 -0.832 1.00 84.94 194 ALA A CA 1
ATOM 1548 C C . ALA A 1 194 ? 12.363 14.865 -0.794 1.00 84.94 194 ALA A C 1
ATOM 1550 O O . ALA A 1 194 ? 13.587 14.969 -0.878 1.00 84.94 194 ALA A O 1
ATOM 1551 N N . PHE A 1 195 ? 11.560 15.922 -0.616 1.00 85.25 195 PHE A N 1
ATOM 1552 C CA . PHE A 1 195 ? 12.062 17.292 -0.448 1.00 85.25 195 PHE A CA 1
ATOM 1553 C C . PHE A 1 195 ? 12.879 17.446 0.830 1.00 85.25 195 PHE A C 1
ATOM 1555 O O . PHE A 1 195 ? 14.009 17.924 0.776 1.00 85.25 195 PHE A O 1
ATOM 1562 N N . LEU A 1 196 ? 12.329 17.005 1.964 1.00 83.00 196 LEU A N 1
ATOM 1563 C CA . LEU A 1 196 ? 13.002 17.092 3.258 1.00 83.00 196 LEU A CA 1
ATOM 1564 C C . LEU A 1 196 ? 14.340 16.352 3.209 1.00 83.00 196 LEU A C 1
ATOM 1566 O O . LEU A 1 196 ? 15.374 16.918 3.537 1.00 83.00 196 LEU A O 1
ATOM 1570 N N . SER A 1 197 ? 14.348 15.118 2.709 1.00 80.38 197 SER A N 1
ATOM 1571 C CA . SER A 1 197 ? 15.569 14.310 2.613 1.00 80.38 197 SER A CA 1
ATOM 1572 C C . SER A 1 197 ? 16.540 14.717 1.497 1.00 80.38 197 SER A C 1
ATOM 1574 O O . SER A 1 197 ? 17.572 14.064 1.336 1.00 80.38 197 SER A O 1
ATOM 1576 N N . GLN A 1 198 ? 16.225 15.761 0.720 1.00 86.44 198 GLN A N 1
ATOM 1577 C CA . GLN A 1 198 ? 17.012 16.240 -0.426 1.00 86.44 198 GLN A CA 1
ATOM 1578 C C . GLN A 1 198 ? 17.280 15.162 -1.492 1.00 86.44 198 GLN A C 1
ATOM 1580 O O . GLN A 1 198 ? 18.279 15.182 -2.215 1.00 86.44 198 GLN A O 1
ATOM 1585 N N . LYS A 1 199 ? 16.379 14.186 -1.626 1.00 85.38 199 LYS A N 1
ATOM 1586 C CA . LYS A 1 199 ? 16.509 13.083 -2.583 1.00 85.38 199 LYS A CA 1
ATOM 1587 C C . LYS A 1 199 ? 15.717 13.375 -3.864 1.00 85.38 199 LYS A C 1
ATOM 1589 O O . LYS A 1 199 ? 14.772 12.671 -4.216 1.00 85.38 199 LYS A O 1
ATOM 1594 N N . PHE A 1 200 ? 16.113 14.419 -4.594 1.00 88.94 200 PHE A N 1
ATOM 1595 C CA . PHE A 1 200 ? 15.365 14.932 -5.757 1.00 88.94 200 PHE A CA 1
ATOM 1596 C C . PHE A 1 200 ? 15.202 13.940 -6.916 1.00 88.94 200 PHE A C 1
ATOM 1598 O O . PHE A 1 200 ? 14.234 14.033 -7.669 1.00 88.94 200 PHE A O 1
ATOM 1605 N N . TYR A 1 201 ? 16.087 12.949 -7.048 1.00 87.88 201 TYR A N 1
ATOM 1606 C CA . TYR A 1 201 ? 15.935 11.904 -8.065 1.00 87.88 201 TYR A CA 1
ATOM 1607 C C . TYR A 1 201 ? 14.652 11.069 -7.875 1.00 87.88 201 TYR A C 1
ATOM 1609 O O . TYR A 1 201 ? 14.139 10.517 -8.848 1.00 87.88 201 TYR A O 1
ATOM 1617 N N . PHE A 1 202 ? 14.067 11.040 -6.670 1.00 88.31 202 PHE A N 1
ATOM 1618 C CA . PHE A 1 202 ? 12.742 10.449 -6.462 1.00 88.31 202 PHE A CA 1
ATOM 1619 C C . PHE A 1 202 ? 11.613 11.277 -7.047 1.00 88.31 202 PHE A C 1
ATOM 1621 O O . PHE A 1 202 ? 10.634 10.699 -7.504 1.00 88.31 202 PHE A O 1
ATOM 1628 N N . LEU A 1 203 ? 11.739 12.604 -7.090 1.00 92.19 203 LEU A N 1
ATOM 1629 C CA . LEU A 1 203 ? 10.743 13.442 -7.757 1.00 92.19 203 LEU A CA 1
ATOM 1630 C C . LEU A 1 203 ? 10.707 13.127 -9.255 1.00 92.19 203 LEU A C 1
ATOM 1632 O O . LEU A 1 203 ? 9.627 12.980 -9.822 1.00 92.19 203 LEU A O 1
ATOM 1636 N N . LEU A 1 204 ? 11.877 12.921 -9.872 1.00 94.19 204 LEU A N 1
ATOM 1637 C CA . LEU A 1 204 ? 11.965 12.452 -11.255 1.00 94.19 204 LEU A CA 1
ATOM 1638 C C . LEU A 1 204 ? 11.309 11.074 -11.426 1.00 94.19 204 LEU A C 1
ATOM 1640 O O . LEU A 1 204 ? 10.503 10.891 -12.335 1.00 94.19 204 LEU A O 1
ATOM 1644 N N . ALA A 1 205 ? 11.591 10.122 -10.532 1.00 95.31 205 ALA A N 1
ATOM 1645 C CA . ALA A 1 205 ? 10.957 8.804 -10.565 1.00 95.31 205 ALA A CA 1
ATOM 1646 C C . ALA A 1 205 ? 9.426 8.880 -10.399 1.00 95.31 205 ALA A C 1
ATOM 1648 O O . ALA A 1 205 ? 8.700 8.152 -11.073 1.00 95.31 205 ALA A O 1
ATOM 1649 N N . ILE A 1 206 ? 8.918 9.798 -9.567 1.00 94.94 206 ILE A N 1
ATOM 1650 C CA . ILE A 1 206 ? 7.479 10.056 -9.421 1.00 94.94 206 ILE A CA 1
ATOM 1651 C C . ILE A 1 206 ? 6.888 10.580 -10.730 1.00 94.94 206 ILE A C 1
ATOM 1653 O O . ILE A 1 206 ? 5.865 10.065 -11.177 1.00 94.94 206 ILE A O 1
ATOM 1657 N N . ILE A 1 207 ? 7.536 11.555 -11.376 1.00 95.94 207 ILE A N 1
ATOM 1658 C CA . ILE A 1 207 ? 7.094 12.091 -12.673 1.00 95.94 207 ILE A CA 1
ATOM 1659 C C . ILE A 1 207 ? 7.054 10.977 -13.724 1.00 95.94 207 ILE A C 1
ATOM 1661 O O . ILE A 1 207 ? 6.046 10.830 -14.418 1.00 95.94 207 ILE A O 1
ATOM 1665 N N . ILE A 1 208 ? 8.108 10.160 -13.811 1.00 96.50 208 ILE A N 1
ATOM 1666 C CA . ILE A 1 208 ? 8.176 9.014 -14.727 1.00 96.50 208 ILE A CA 1
ATOM 1667 C C . ILE A 1 208 ? 7.051 8.022 -14.427 1.00 96.50 208 ILE A C 1
ATOM 1669 O O . ILE A 1 208 ? 6.353 7.605 -15.345 1.00 96.50 208 ILE A O 1
ATOM 1673 N N . GLY A 1 209 ? 6.823 7.681 -13.158 1.00 97.00 209 GLY A N 1
ATOM 1674 C CA . GLY A 1 209 ? 5.776 6.745 -12.757 1.00 97.00 209 GLY A CA 1
ATOM 1675 C C . GLY A 1 209 ? 4.366 7.239 -13.068 1.00 97.00 209 GLY A C 1
ATOM 1676 O O . GLY A 1 209 ? 3.553 6.493 -13.613 1.00 97.00 209 GLY A O 1
ATOM 1677 N N . LEU A 1 210 ? 4.072 8.512 -12.796 1.00 96.44 210 LEU A N 1
ATOM 1678 C CA . LEU A 1 210 ? 2.788 9.119 -13.156 1.00 96.44 210 LEU A CA 1
ATOM 1679 C C . LEU A 1 210 ? 2.611 9.161 -14.677 1.00 96.44 210 LEU A C 1
ATOM 1681 O O . LEU A 1 210 ? 1.561 8.772 -15.183 1.00 96.44 210 LEU A O 1
ATOM 1685 N N . THR A 1 211 ? 3.651 9.540 -15.414 1.00 97.00 211 THR A N 1
ATOM 1686 C CA . THR A 1 211 ? 3.645 9.548 -16.883 1.00 97.00 211 THR A CA 1
ATOM 1687 C C . THR A 1 211 ? 3.395 8.146 -17.439 1.00 97.00 211 THR A C 1
ATOM 1689 O O . THR A 1 211 ? 2.505 7.948 -18.266 1.00 97.00 211 THR A O 1
ATOM 1692 N N . PHE A 1 212 ? 4.099 7.141 -16.919 1.00 97.19 212 PHE A N 1
ATOM 1693 C CA . PHE A 1 212 ? 3.914 5.741 -17.288 1.00 97.19 212 PHE A CA 1
ATOM 1694 C C . PHE A 1 212 ? 2.490 5.258 -16.991 1.00 97.19 212 PHE A C 1
ATOM 1696 O O . PHE A 1 212 ? 1.878 4.602 -17.833 1.00 97.19 212 PHE A O 1
ATOM 1703 N N . SER A 1 213 ? 1.915 5.654 -15.851 1.00 96.38 213 SER A N 1
ATOM 1704 C CA . SER A 1 213 ? 0.535 5.312 -15.494 1.00 96.38 213 SER A CA 1
ATOM 1705 C C . SER A 1 213 ? -0.497 5.903 -16.466 1.00 96.38 213 SER A C 1
ATOM 1707 O O . SER A 1 213 ? -1.492 5.250 -16.795 1.00 96.38 213 SER A O 1
ATOM 1709 N N . ILE A 1 214 ? -0.246 7.107 -16.994 1.00 96.75 214 ILE A N 1
ATOM 1710 C CA . ILE A 1 214 ? -1.078 7.739 -18.026 1.00 96.75 214 ILE A CA 1
ATOM 1711 C C . ILE A 1 214 ? -0.964 6.954 -19.334 1.00 96.75 214 ILE A C 1
ATOM 1713 O O . ILE A 1 214 ? -1.991 6.613 -19.923 1.00 96.75 214 ILE A O 1
ATOM 1717 N N . PHE A 1 215 ? 0.255 6.621 -19.762 1.00 96.69 215 PHE A N 1
ATOM 1718 C CA . PHE A 1 215 ? 0.486 5.881 -21.003 1.00 96.69 215 PHE A CA 1
ATOM 1719 C C . PHE A 1 215 ? -0.123 4.476 -20.970 1.00 96.69 215 PHE A C 1
ATOM 1721 O O . PHE A 1 215 ? -0.908 4.132 -21.855 1.00 96.69 215 PHE A O 1
ATOM 1728 N N . ILE A 1 216 ? 0.159 3.680 -19.932 1.00 95.56 216 ILE A N 1
ATOM 1729 C CA . ILE A 1 216 ? -0.325 2.292 -19.837 1.00 95.56 216 ILE A CA 1
ATOM 1730 C C . ILE A 1 216 ? -1.853 2.214 -19.721 1.00 95.56 216 ILE A C 1
ATOM 1732 O O . ILE A 1 216 ? -2.476 1.293 -20.247 1.00 95.56 216 ILE A O 1
ATOM 1736 N N . SER A 1 217 ? -2.472 3.215 -19.087 1.00 94.44 217 SER A N 1
ATOM 1737 C CA . SER A 1 217 ? -3.928 3.315 -18.961 1.00 94.44 217 SER A CA 1
ATOM 1738 C C . SER A 1 217 ? -4.603 4.017 -20.144 1.00 94.44 217 SER A C 1
ATOM 1740 O O . SER A 1 217 ? -5.822 4.189 -20.124 1.00 94.44 217 SER A O 1
ATOM 1742 N N . LYS A 1 218 ? -3.844 4.444 -21.167 1.00 94.44 218 LYS A N 1
ATOM 1743 C CA . LYS A 1 218 ? -4.339 5.227 -22.315 1.00 94.44 218 LYS A CA 1
ATOM 1744 C C . LYS A 1 218 ? -5.134 6.471 -21.882 1.00 94.44 218 LYS A C 1
ATOM 1746 O O . LYS A 1 218 ? -6.207 6.758 -22.408 1.00 94.44 218 LYS A O 1
ATOM 1751 N N . GLY A 1 219 ? -4.636 7.181 -20.870 1.00 93.00 219 GLY A N 1
ATOM 1752 C CA . GLY A 1 219 ? -5.242 8.404 -20.333 1.00 93.00 219 GLY A CA 1
ATOM 1753 C C . GLY A 1 219 ? -6.386 8.193 -19.334 1.00 93.00 219 GLY A C 1
ATOM 1754 O O . GLY A 1 219 ? -6.867 9.167 -18.754 1.00 93.00 219 GLY A O 1
ATOM 1755 N N . VAL A 1 220 ? -6.814 6.952 -19.065 1.00 90.88 220 VAL A N 1
ATOM 1756 C CA . VAL A 1 220 ? -7.864 6.681 -18.065 1.00 90.88 220 VAL A CA 1
ATOM 1757 C C . VAL A 1 220 ? -7.431 7.107 -16.659 1.00 90.88 220 VAL A C 1
ATOM 1759 O O . VAL A 1 220 ? -8.266 7.599 -15.900 1.00 90.88 220 VAL A O 1
ATOM 1762 N N . ALA A 1 221 ? -6.138 7.005 -16.329 1.00 92.56 221 ALA A N 1
ATOM 1763 C CA . ALA A 1 221 ? -5.593 7.478 -15.054 1.00 92.56 221 ALA A CA 1
ATOM 1764 C C . ALA A 1 221 ? -5.974 8.938 -14.759 1.00 92.56 221 ALA A C 1
ATOM 1766 O O . ALA A 1 221 ? -6.420 9.242 -13.657 1.00 92.56 221 ALA A O 1
ATOM 1767 N N . ILE A 1 222 ? -5.910 9.821 -15.763 1.00 93.31 222 ILE A N 1
ATOM 1768 C CA . ILE A 1 222 ? -6.258 11.243 -15.613 1.00 93.31 222 ILE A CA 1
ATOM 1769 C C . ILE A 1 222 ? -7.732 11.401 -15.228 1.00 93.31 222 ILE A C 1
ATOM 1771 O O . ILE A 1 222 ? -8.057 12.176 -14.330 1.00 93.31 222 ILE A O 1
ATOM 1775 N N . LYS A 1 223 ? -8.629 10.644 -15.876 1.00 90.75 223 LYS A N 1
ATOM 1776 C CA . LYS A 1 223 ? -10.064 10.662 -15.552 1.00 90.75 223 LYS A CA 1
ATOM 1777 C C . LYS A 1 223 ? -10.294 10.207 -14.115 1.00 90.75 223 LYS A C 1
ATOM 1779 O O . LYS A 1 223 ? -10.977 10.893 -13.365 1.00 90.75 223 LYS A O 1
ATOM 1784 N N . ILE A 1 224 ? -9.662 9.103 -13.716 1.00 88.69 224 ILE A N 1
ATOM 1785 C CA . ILE A 1 224 ? -9.741 8.580 -12.349 1.00 88.69 224 ILE A CA 1
ATOM 1786 C C . ILE A 1 224 ? -9.266 9.627 -11.336 1.00 88.69 224 ILE A C 1
ATOM 1788 O O . ILE A 1 224 ? -9.958 9.885 -10.354 1.00 88.69 224 ILE A O 1
ATOM 1792 N N . TRP A 1 225 ? -8.106 10.247 -11.555 1.00 90.19 225 TRP A N 1
ATOM 1793 C CA . TRP A 1 225 ? -7.558 11.238 -10.626 1.00 90.19 225 TRP A CA 1
ATOM 1794 C C . TRP A 1 225 ? -8.421 12.494 -10.545 1.00 90.19 225 TRP A C 1
ATOM 1796 O O . TRP A 1 225 ? -8.622 13.017 -9.451 1.00 90.19 225 TRP A O 1
ATOM 1806 N N . ARG A 1 226 ? -8.992 12.938 -11.670 1.00 91.31 226 ARG A N 1
ATOM 1807 C CA . ARG A 1 226 ? -9.955 14.044 -11.700 1.00 91.31 226 ARG A CA 1
ATOM 1808 C C . ARG A 1 226 ? -11.205 13.723 -10.881 1.00 91.31 226 ARG A C 1
ATOM 1810 O O . ARG A 1 226 ? -11.621 14.555 -10.082 1.00 91.31 226 ARG A O 1
ATOM 1817 N N . GLU A 1 227 ? -11.766 12.523 -11.018 1.00 85.88 227 GLU A N 1
ATOM 1818 C CA . GLU A 1 227 ? -12.912 12.091 -10.204 1.00 85.88 227 GLU A CA 1
ATOM 1819 C C . GLU A 1 227 ? -12.564 12.028 -8.712 1.00 85.88 227 GLU A C 1
ATOM 1821 O O . GLU A 1 227 ? -13.334 12.492 -7.871 1.00 85.88 227 GLU A O 1
ATOM 1826 N N . GLN A 1 228 ? -11.372 11.531 -8.359 1.00 86.19 228 GLN A N 1
ATOM 1827 C CA . GLN A 1 228 ? -10.914 11.543 -6.965 1.00 86.19 228 GLN A CA 1
ATOM 1828 C C . GLN A 1 228 ? -10.760 12.967 -6.425 1.00 86.19 228 GLN A C 1
ATOM 1830 O O . GLN A 1 228 ? -11.155 13.236 -5.292 1.00 86.19 228 GLN A O 1
ATOM 1835 N N . TRP A 1 229 ? -10.226 13.886 -7.227 1.00 88.75 229 TRP A N 1
ATOM 1836 C CA . TRP A 1 229 ? -10.105 15.292 -6.856 1.00 88.75 229 TRP A CA 1
ATOM 1837 C C . TRP A 1 229 ? -11.474 15.943 -6.632 1.00 88.75 229 TRP A C 1
ATOM 1839 O O . TRP A 1 229 ? -11.706 16.541 -5.583 1.00 88.75 229 TRP A O 1
ATOM 1849 N N . ASN A 1 230 ? -12.413 15.753 -7.561 1.00 89.44 230 ASN A N 1
ATOM 1850 C CA . ASN A 1 230 ? -13.785 16.251 -7.435 1.00 89.44 230 ASN A CA 1
ATOM 1851 C C . ASN A 1 230 ? -14.473 15.690 -6.186 1.00 89.44 230 ASN A C 1
ATOM 1853 O O . ASN A 1 230 ? -15.108 16.431 -5.435 1.00 89.44 230 ASN A O 1
ATOM 1857 N N . HIS A 1 231 ? -14.300 14.393 -5.921 1.00 84.81 231 HIS A N 1
ATOM 1858 C CA . HIS A 1 231 ? -14.815 13.757 -4.715 1.00 84.81 231 HIS A CA 1
ATOM 1859 C C . HIS A 1 231 ? -14.199 14.358 -3.443 1.00 84.81 231 HIS A C 1
ATOM 1861 O O . HIS A 1 231 ? -14.914 14.568 -2.465 1.00 84.81 231 HIS A O 1
ATOM 1867 N N . LEU A 1 232 ? -12.898 14.672 -3.430 1.00 86.19 232 LEU A N 1
ATOM 1868 C CA . LEU A 1 232 ? -12.252 15.341 -2.294 1.00 86.19 232 LEU A CA 1
ATOM 1869 C C . LEU A 1 232 ? -12.786 16.760 -2.079 1.00 86.19 232 LEU A C 1
ATOM 1871 O O . LEU A 1 232 ? -13.069 17.120 -0.939 1.00 86.19 232 LEU A O 1
ATOM 1875 N N . LEU A 1 233 ? -12.987 17.539 -3.144 1.00 89.25 233 LEU A N 1
ATOM 1876 C CA . LEU A 1 233 ? -13.601 18.869 -3.057 1.00 89.25 233 LEU A CA 1
ATOM 1877 C C . LEU A 1 233 ? -15.034 18.798 -2.514 1.00 89.25 233 LEU A C 1
ATOM 1879 O O . LEU A 1 233 ? -15.393 19.535 -1.594 1.00 89.25 233 LEU A O 1
ATOM 1883 N N . TRP A 1 234 ? -15.838 17.863 -3.025 1.00 88.94 234 TRP A N 1
ATOM 1884 C CA . TRP A 1 234 ? -17.176 17.600 -2.499 1.00 88.94 234 TRP A CA 1
ATOM 1885 C C . TRP A 1 234 ? -17.123 17.211 -1.018 1.00 88.94 234 TRP A C 1
ATOM 1887 O O . TRP A 1 234 ? -17.861 17.760 -0.199 1.00 88.94 234 TRP A O 1
ATOM 1897 N N . TYR A 1 235 ? -16.207 16.321 -0.642 1.00 84.56 235 TYR A N 1
ATOM 1898 C CA . TYR A 1 235 ? -16.046 15.877 0.736 1.00 84.56 235 TYR A CA 1
ATOM 1899 C C . TYR A 1 235 ? -15.650 17.024 1.672 1.00 84.56 235 TYR A C 1
ATOM 1901 O O . TYR A 1 235 ? -16.223 17.154 2.751 1.00 84.56 235 TYR A O 1
ATOM 1909 N N . LEU A 1 236 ? -14.741 17.908 1.249 1.00 85.38 236 LEU A N 1
ATOM 1910 C CA . LEU A 1 236 ? -14.379 19.119 1.993 1.00 85.38 236 LEU A CA 1
ATOM 1911 C C . LEU A 1 236 ? -15.594 20.025 2.234 1.00 85.38 236 LEU A C 1
ATOM 1913 O O . LEU A 1 236 ? -15.732 20.576 3.325 1.00 85.38 236 LEU A O 1
ATOM 1917 N N . SER A 1 237 ? -16.515 20.120 1.269 1.00 87.56 237 SER A N 1
ATOM 1918 C CA . SER A 1 237 ? -17.758 20.889 1.436 1.00 87.56 237 SER A CA 1
ATOM 1919 C C . SER A 1 237 ? -18.728 20.273 2.457 1.00 87.56 237 SER A C 1
ATOM 1921 O O . SER A 1 237 ? -19.527 20.986 3.061 1.00 87.56 237 SER A O 1
ATOM 1923 N N . LYS A 1 238 ? -18.654 18.954 2.684 1.00 87.44 238 LYS A N 1
ATOM 1924 C CA . LYS A 1 238 ? -19.567 18.205 3.565 1.00 87.44 238 LYS A CA 1
ATOM 1925 C C . LYS A 1 238 ? -18.957 17.799 4.904 1.00 87.44 238 LYS A C 1
ATOM 1927 O O . LYS A 1 238 ? -19.697 17.426 5.808 1.00 87.44 238 LYS A O 1
ATOM 1932 N N . VAL A 1 239 ? -17.638 17.896 5.079 1.00 83.06 239 VAL A N 1
ATOM 1933 C CA . VAL A 1 239 ? -16.942 17.357 6.261 1.00 83.06 239 VAL A CA 1
ATOM 1934 C C . VAL A 1 239 ? -17.499 17.894 7.580 1.00 83.06 239 VAL A C 1
ATOM 1936 O O . VAL A 1 239 ? -17.549 17.153 8.554 1.00 83.06 239 VAL A O 1
ATOM 1939 N N . LYS A 1 240 ? -17.977 19.147 7.605 1.00 80.25 240 LYS A N 1
ATOM 1940 C CA . LYS A 1 240 ? -18.552 19.789 8.799 1.00 80.25 240 LYS A CA 1
ATOM 1941 C C . LYS A 1 240 ? -19.877 19.165 9.247 1.00 80.25 240 LYS A C 1
ATOM 1943 O O . LYS A 1 240 ? -20.174 19.202 10.435 1.00 80.25 240 LYS A O 1
ATOM 1948 N N . THR A 1 241 ? -20.653 18.598 8.325 1.00 82.88 241 THR A N 1
ATOM 1949 C CA . THR A 1 241 ? -21.963 17.99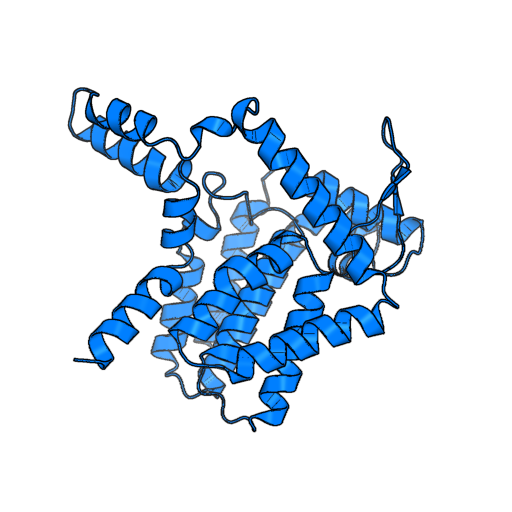1 8.614 1.00 82.88 241 THR A CA 1
ATOM 1950 C C . THR A 1 241 ? -21.888 16.476 8.776 1.00 82.88 241 THR A C 1
ATOM 1952 O O . THR A 1 241 ? -22.885 15.839 9.104 1.00 82.88 241 THR A O 1
ATOM 1955 N N . MET A 1 242 ? -20.723 15.877 8.530 1.00 80.69 242 MET A N 1
ATOM 1956 C CA . MET A 1 242 ? -20.526 14.441 8.676 1.00 80.69 242 MET A CA 1
ATOM 1957 C C . MET A 1 242 ? -20.206 14.073 10.135 1.00 80.69 242 MET A C 1
ATOM 1959 O O . MET A 1 242 ? -19.524 14.839 10.815 1.00 80.69 242 MET A O 1
ATOM 1963 N N . PRO A 1 243 ? -20.568 12.859 10.599 1.00 76.88 243 PRO A N 1
ATOM 1964 C CA . PRO A 1 243 ? -20.278 12.375 11.962 1.00 76.88 243 PRO A CA 1
ATOM 1965 C C . PRO A 1 243 ? -18.793 12.381 12.372 1.00 76.88 243 PRO A C 1
ATOM 1967 O O . PRO A 1 243 ? -18.446 12.177 13.531 1.00 76.88 243 PRO A O 1
ATOM 1970 N N . ILE A 1 244 ? -17.896 12.574 11.409 1.00 74.94 244 ILE A N 1
ATOM 1971 C CA . ILE A 1 244 ? -16.441 12.583 11.569 1.00 74.94 244 ILE A CA 1
ATOM 1972 C C . ILE A 1 244 ? -15.847 13.993 11.729 1.00 74.94 244 ILE A C 1
ATOM 1974 O O . ILE A 1 244 ? -14.629 14.109 11.871 1.00 74.94 244 ILE A O 1
ATOM 1978 N N . SER A 1 245 ? -16.660 15.053 11.682 1.00 79.06 245 SER A N 1
ATOM 1979 C CA . SER A 1 245 ? -16.214 16.455 11.748 1.00 79.06 245 SER A CA 1
ATOM 1980 C C . SER A 1 245 ? -15.351 16.742 12.984 1.00 79.06 245 SER A C 1
ATOM 1982 O O . SER A 1 245 ? -14.317 17.402 12.897 1.00 79.06 245 SER A O 1
ATOM 1984 N N . ASP A 1 246 ? -15.706 16.143 14.121 1.00 78.00 246 ASP A N 1
ATOM 1985 C CA . ASP A 1 246 ? -15.025 16.337 15.403 1.00 78.00 246 ASP A CA 1
ATOM 1986 C C . ASP A 1 246 ? -13.790 15.455 15.606 1.00 78.00 246 ASP A C 1
ATOM 1988 O O . ASP A 1 246 ? -13.142 15.513 16.658 1.00 78.00 246 ASP A O 1
ATOM 1992 N N . ARG A 1 247 ? -13.443 14.614 14.628 1.00 73.31 247 ARG A N 1
ATOM 1993 C CA . ARG A 1 247 ? -12.397 13.597 14.780 1.00 73.31 247 ARG A CA 1
ATOM 1994 C C . ARG A 1 247 ? -11.029 14.194 15.128 1.00 73.31 247 ARG A C 1
ATOM 1996 O O . ARG A 1 247 ? -10.295 13.606 15.915 1.00 73.31 247 ARG A O 1
ATOM 2003 N N . ASN A 1 248 ? -10.729 15.384 14.611 1.00 75.38 248 ASN A N 1
ATOM 2004 C CA . ASN A 1 248 ? -9.468 16.097 14.845 1.00 75.38 248 ASN A CA 1
ATOM 2005 C C . ASN A 1 248 ? -9.646 17.377 15.688 1.00 75.38 248 ASN A C 1
ATOM 2007 O O . ASN A 1 248 ? -8.771 18.237 15.693 1.00 75.38 248 ASN A O 1
ATOM 2011 N N . SER A 1 249 ? -10.774 17.530 16.389 1.00 80.75 249 SER A N 1
ATOM 2012 C CA . SER A 1 249 ? -11.066 18.746 17.155 1.00 80.75 249 SER A CA 1
ATOM 2013 C C . SER A 1 249 ? -10.266 18.819 18.462 1.00 80.75 249 SER A C 1
ATOM 2015 O O . SER A 1 249 ? -10.383 17.942 19.325 1.00 80.75 249 SER A O 1
ATOM 2017 N N . PHE A 1 250 ? -9.516 19.912 18.651 1.00 80.69 250 PHE A N 1
ATOM 2018 C CA . PHE A 1 250 ? -8.814 20.230 19.904 1.00 80.69 250 PHE A CA 1
ATOM 2019 C C . PHE A 1 250 ? -9.765 20.410 21.098 1.00 80.69 250 PHE A C 1
ATOM 2021 O O . PHE A 1 250 ? -9.369 20.197 22.245 1.00 80.69 250 PHE A O 1
ATOM 2028 N N . LEU A 1 251 ? -11.043 20.721 20.852 1.00 83.69 251 LEU A N 1
ATOM 2029 C CA . LEU A 1 251 ? -12.051 20.839 21.910 1.00 83.69 251 LEU A CA 1
ATOM 2030 C C . LEU A 1 251 ? -12.227 19.525 22.681 1.00 83.69 251 LEU A C 1
ATOM 2032 O O . LEU A 1 251 ? -12.466 19.547 23.888 1.00 83.69 251 LEU A O 1
ATOM 2036 N N . ASN A 1 252 ? -12.056 18.380 22.015 1.00 82.31 252 ASN A N 1
ATOM 2037 C CA . ASN A 1 252 ? -12.135 17.075 22.669 1.00 82.31 252 ASN A CA 1
ATOM 2038 C C . ASN A 1 252 ? -10.993 16.869 23.671 1.00 82.31 252 ASN A C 1
ATOM 2040 O O . ASN A 1 252 ? -11.224 16.318 24.744 1.00 82.31 252 ASN A O 1
ATOM 2044 N N . PHE A 1 253 ? -9.791 17.365 23.361 1.00 83.00 253 PHE A N 1
ATOM 2045 C CA . PHE A 1 253 ? -8.665 17.331 24.293 1.00 83.00 253 PHE A CA 1
ATOM 2046 C C . PHE A 1 253 ? -8.949 18.192 25.517 1.00 83.00 253 PHE A C 1
ATOM 2048 O O . PHE A 1 253 ? -8.820 17.709 26.638 1.00 83.00 253 PHE A O 1
ATOM 2055 N N . LYS A 1 254 ? -9.436 19.425 25.320 1.00 85.50 254 LYS A N 1
ATOM 2056 C CA . LYS A 1 254 ? -9.816 20.313 26.430 1.00 85.50 254 LYS A CA 1
ATOM 2057 C C . LYS A 1 254 ? -10.832 19.647 27.371 1.00 85.50 254 LYS A C 1
ATOM 2059 O O . LYS A 1 254 ? -10.643 19.685 28.582 1.00 85.50 254 LYS A O 1
ATOM 2064 N N . LYS A 1 255 ? -11.847 18.968 26.820 1.00 85.25 255 LYS A N 1
ATOM 2065 C CA . LYS A 1 255 ? -12.837 18.200 27.599 1.00 85.25 255 LYS A CA 1
ATOM 2066 C C . LYS A 1 255 ? -12.212 17.025 28.368 1.00 85.25 255 LYS A C 1
ATOM 2068 O O . LYS A 1 255 ? -12.558 16.799 29.525 1.00 85.25 255 LYS A O 1
ATOM 2073 N N . ALA A 1 256 ? -11.263 16.305 27.770 1.00 84.88 256 ALA A N 1
ATOM 2074 C CA . ALA A 1 256 ? -10.540 15.229 28.456 1.00 84.88 256 ALA A CA 1
ATOM 2075 C C . ALA A 1 256 ? -9.627 15.745 29.584 1.00 84.88 256 ALA A C 1
ATOM 2077 O O . ALA A 1 256 ? -9.427 15.056 30.579 1.00 84.88 256 ALA A O 1
ATOM 2078 N N . PHE A 1 257 ? -9.106 16.971 29.485 1.00 85.12 257 PHE A N 1
ATOM 2079 C CA . PHE A 1 257 ? -8.348 17.588 30.578 1.00 85.12 257 PHE A CA 1
ATOM 2080 C C . PHE A 1 257 ? -9.229 18.055 31.748 1.00 85.12 257 PHE A C 1
ATOM 2082 O O . PHE A 1 257 ? -8.710 18.192 32.857 1.00 85.12 257 PHE A O 1
ATOM 2089 N N . SER A 1 258 ? -10.534 18.251 31.536 1.00 84.56 258 SER A N 1
ATOM 2090 C CA . SER A 1 258 ? -11.483 18.649 32.587 1.00 84.56 258 SER A CA 1
ATOM 2091 C C . SER A 1 258 ? -12.102 17.492 33.384 1.00 84.56 258 SER A C 1
ATOM 2093 O O . SER A 1 258 ? -12.769 17.754 34.379 1.00 84.56 258 SER A O 1
ATOM 2095 N N . THR A 1 259 ? -11.897 16.224 33.003 1.00 81.44 259 THR A N 1
ATOM 2096 C CA . THR A 1 259 ? -12.398 15.083 33.796 1.00 81.44 259 THR A CA 1
ATOM 2097 C C . THR A 1 259 ? -11.647 14.933 35.123 1.00 81.44 259 THR A C 1
ATOM 2099 O O . THR A 1 259 ? -10.422 15.091 35.168 1.00 81.44 259 THR A O 1
ATOM 2102 N N . SER A 1 260 ? -12.377 14.603 36.194 1.00 76.62 260 SER A N 1
ATOM 2103 C CA . SER A 1 260 ? -11.816 14.321 37.517 1.00 76.62 260 SER A CA 1
ATOM 2104 C C . SER A 1 260 ? -11.085 12.971 37.534 1.00 76.62 260 SER A C 1
ATOM 2106 O O . SER A 1 260 ? -11.505 12.001 36.908 1.00 76.62 260 SER A O 1
ATOM 2108 N N . GLY A 1 261 ? -9.959 12.917 38.249 1.00 88.12 261 GLY A N 1
ATOM 2109 C CA . GLY A 1 261 ? -9.129 11.716 38.378 1.00 88.12 261 GLY A CA 1
ATOM 2110 C C . GLY A 1 261 ? -8.056 11.568 37.290 1.00 88.12 261 GLY A C 1
ATOM 2111 O O . GLY A 1 261 ? -8.325 11.598 36.089 1.00 88.12 261 GLY A O 1
ATOM 2112 N N . LEU A 1 262 ? -6.807 11.359 37.723 1.00 88.75 262 LEU A N 1
ATOM 2113 C CA . LEU A 1 262 ? -5.646 11.218 36.835 1.00 88.75 262 LEU A CA 1
ATOM 2114 C C . LEU A 1 262 ? -5.785 10.023 35.880 1.00 88.75 262 LEU A C 1
ATOM 2116 O O . LEU A 1 262 ? -5.489 10.143 34.694 1.00 88.75 262 LEU A O 1
ATOM 2120 N N . LYS A 1 263 ? -6.282 8.886 36.381 1.00 90.06 263 LYS A N 1
ATOM 2121 C CA . LYS A 1 263 ? -6.450 7.656 35.595 1.00 90.06 263 LYS A CA 1
ATOM 2122 C C . LYS A 1 263 ? -7.410 7.852 34.418 1.00 90.06 263 LYS A C 1
ATOM 2124 O O . LYS A 1 263 ? -7.082 7.471 33.297 1.00 90.06 263 LYS A O 1
ATOM 2129 N N . GLU A 1 264 ? -8.561 8.479 34.658 1.00 87.81 264 GLU A N 1
ATOM 2130 C CA . GLU A 1 264 ? -9.564 8.705 33.613 1.00 87.81 264 GLU A CA 1
ATOM 2131 C C . GLU A 1 264 ? -9.091 9.767 32.614 1.00 87.81 264 GLU A C 1
ATOM 2133 O O . GLU A 1 264 ? -9.250 9.597 31.407 1.00 87.81 264 GLU A O 1
ATOM 2138 N N . LYS A 1 265 ? -8.393 10.805 33.094 1.00 89.00 265 LYS A N 1
ATOM 2139 C CA . LYS A 1 265 ? -7.732 11.800 32.239 1.00 89.00 265 LYS A CA 1
ATOM 2140 C C . LYS A 1 265 ? -6.717 11.152 31.292 1.00 89.00 265 LYS A C 1
ATOM 2142 O O . LYS A 1 265 ? -6.794 11.366 30.085 1.00 89.00 265 LYS A O 1
ATOM 2147 N N . VAL A 1 266 ? -5.805 10.326 31.812 1.00 87.69 266 VAL A N 1
ATOM 2148 C CA . VAL A 1 266 ? -4.796 9.620 31.000 1.00 87.69 266 VAL A CA 1
ATOM 2149 C C . VAL A 1 266 ? -5.465 8.693 29.990 1.00 87.69 266 VAL A C 1
ATOM 2151 O O . VAL A 1 266 ? -5.122 8.735 28.812 1.00 87.69 266 VAL A O 1
ATOM 2154 N N . LYS A 1 267 ? -6.457 7.905 30.414 1.00 86.81 267 LYS A N 1
ATOM 2155 C CA . LYS A 1 267 ? -7.212 7.006 29.531 1.00 86.81 267 LYS A CA 1
ATOM 2156 C C . LYS A 1 267 ? -7.912 7.765 28.400 1.00 86.81 267 LYS A C 1
ATOM 2158 O O . LYS A 1 267 ? -7.808 7.360 27.244 1.00 86.81 267 LYS A O 1
ATOM 2163 N N . ASN A 1 268 ? -8.580 8.875 28.709 1.00 85.69 268 ASN A N 1
ATOM 2164 C CA . ASN A 1 268 ? -9.287 9.690 27.720 1.00 85.69 268 ASN A CA 1
ATOM 2165 C C . ASN A 1 268 ? -8.325 10.368 26.746 1.00 85.69 268 ASN A C 1
ATOM 2167 O O . ASN A 1 268 ? -8.566 10.348 25.541 1.00 85.69 268 ASN A O 1
ATOM 2171 N N . ILE A 1 269 ? -7.211 10.916 27.234 1.00 85.44 269 ILE A N 1
ATOM 2172 C CA . ILE A 1 269 ? -6.173 11.497 26.376 1.00 85.44 269 ILE A CA 1
ATOM 2173 C C . ILE A 1 269 ? -5.560 10.415 25.483 1.00 85.44 269 ILE A C 1
ATOM 2175 O O . ILE A 1 269 ? -5.482 10.612 24.274 1.00 85.44 269 ILE A O 1
ATOM 2179 N N . ALA A 1 270 ? -5.196 9.256 26.035 1.00 82.50 270 ALA A N 1
ATOM 2180 C CA . ALA A 1 270 ? -4.661 8.139 25.262 1.00 82.50 270 ALA A CA 1
ATOM 2181 C C . ALA A 1 270 ? -5.648 7.688 24.176 1.00 82.50 270 ALA A C 1
ATOM 2183 O O . ALA A 1 270 ? -5.262 7.532 23.019 1.00 82.50 270 ALA A O 1
ATOM 2184 N N . PHE A 1 271 ? -6.937 7.566 24.506 1.00 82.31 271 PHE A N 1
ATOM 2185 C CA . PHE A 1 271 ? -7.975 7.244 23.530 1.00 82.31 271 PHE A CA 1
ATOM 2186 C C . PHE A 1 271 ? -8.122 8.326 22.452 1.00 82.31 271 PHE A C 1
ATOM 2188 O O . PHE A 1 271 ? -8.259 8.004 21.273 1.00 82.31 271 PHE A O 1
ATOM 2195 N N . LEU A 1 272 ? -8.047 9.610 22.809 1.00 81.94 272 LEU A N 1
ATOM 2196 C CA . LEU A 1 272 ? -8.100 10.701 21.836 1.00 81.94 272 LEU A CA 1
ATOM 2197 C C . LEU A 1 272 ? -6.886 10.709 20.904 1.00 81.94 272 LEU A C 1
ATOM 2199 O O . LEU A 1 272 ? -7.068 10.881 19.701 1.00 81.94 272 LEU A O 1
ATOM 2203 N N . ILE A 1 273 ? -5.679 10.491 21.430 1.00 78.31 273 ILE A N 1
ATOM 2204 C CA . ILE A 1 273 ? -4.425 10.468 20.660 1.00 78.31 273 ILE A CA 1
ATOM 2205 C C . ILE A 1 273 ? -4.370 9.249 19.736 1.00 78.31 273 ILE A C 1
ATOM 2207 O O . ILE A 1 273 ? -4.051 9.377 18.555 1.00 78.31 273 ILE A O 1
ATOM 2211 N N . VAL A 1 274 ? -4.666 8.064 20.267 1.00 73.56 274 VAL A N 1
ATOM 2212 C CA . VAL A 1 274 ? -4.491 6.795 19.547 1.00 73.56 274 VAL A CA 1
ATOM 2213 C C . VAL A 1 274 ? -5.698 6.488 18.663 1.00 73.56 274 VAL A C 1
ATOM 2215 O O . VAL A 1 274 ? -5.544 5.997 17.543 1.00 73.56 274 VAL A O 1
ATOM 2218 N N . GLY A 1 275 ? -6.897 6.776 19.171 1.00 69.62 275 GLY A N 1
ATOM 2219 C CA . GLY A 1 275 ? -8.152 6.240 18.659 1.00 69.62 275 GLY A CA 1
ATOM 2220 C C . GLY A 1 275 ? -9.128 7.239 18.040 1.00 69.62 275 GLY A C 1
ATOM 2221 O O . GLY A 1 275 ? -10.006 6.845 17.277 1.00 69.62 275 GLY A O 1
ATOM 2222 N N . LYS A 1 276 ? -9.017 8.537 18.331 1.00 75.19 276 LYS A N 1
ATOM 2223 C CA . LYS A 1 276 ? -9.907 9.539 17.721 1.00 75.19 276 LYS A CA 1
ATOM 2224 C C . LYS A 1 276 ? -9.165 10.359 16.678 1.00 75.19 276 LYS A C 1
ATOM 2226 O O . LYS A 1 276 ? -9.567 10.361 15.518 1.00 75.19 276 LYS A O 1
ATOM 2231 N N . ASN A 1 277 ? -8.059 10.986 17.061 1.00 78.62 277 ASN A N 1
ATOM 2232 C CA . ASN A 1 277 ? -7.339 11.934 16.227 1.00 78.62 277 ASN A CA 1
ATOM 2233 C C . ASN A 1 277 ? -6.531 11.233 15.122 1.00 78.62 277 ASN A C 1
ATOM 2235 O O . ASN A 1 277 ? -5.668 10.389 15.356 1.00 78.62 277 ASN A O 1
ATOM 2239 N N . SER A 1 278 ? -6.837 11.606 13.884 1.00 73.19 278 SER A N 1
ATOM 2240 C CA . SER A 1 278 ? -6.268 11.013 12.672 1.00 73.19 278 SER A CA 1
ATOM 2241 C C . SER A 1 278 ? -4.796 11.387 12.489 1.00 73.19 278 SER A C 1
ATOM 2243 O O . SER A 1 278 ? -4.017 10.564 12.017 1.00 73.19 278 SER A O 1
ATOM 2245 N N . PHE A 1 279 ? -4.409 12.611 12.861 1.00 72.06 279 PHE A N 1
ATOM 2246 C CA . PHE A 1 279 ? -3.049 13.128 12.691 1.00 72.06 279 PHE A CA 1
ATOM 2247 C C . PHE A 1 279 ? -2.077 12.460 13.654 1.00 72.06 279 PHE A C 1
ATOM 2249 O O . PHE A 1 279 ? -1.076 11.899 13.217 1.00 72.06 279 PHE A O 1
ATOM 2256 N N . THR A 1 280 ? -2.400 12.441 14.948 1.00 73.38 280 THR A N 1
ATOM 2257 C CA . THR A 1 280 ? -1.569 11.758 15.949 1.00 73.38 280 THR A CA 1
ATOM 2258 C C . THR A 1 280 ? -1.507 10.262 15.676 1.00 73.38 280 THR A C 1
ATOM 2260 O O . THR A 1 280 ? -0.436 9.672 15.770 1.00 73.38 280 THR A O 1
ATOM 2263 N N . SER A 1 281 ? -2.619 9.659 15.241 1.00 70.00 281 SER A N 1
ATOM 2264 C CA . SER A 1 281 ? -2.630 8.258 14.820 1.00 70.00 281 SER A CA 1
ATOM 2265 C C . SER A 1 281 ? -1.700 8.004 13.631 1.00 70.00 281 SER A C 1
ATOM 2267 O O . SER A 1 281 ? -0.968 7.020 13.629 1.00 70.00 281 SER A O 1
ATOM 2269 N N . THR A 1 282 ? -1.660 8.913 12.652 1.00 70.00 282 THR A N 1
ATOM 2270 C CA . THR A 1 282 ? -0.746 8.820 11.500 1.00 70.00 282 THR A CA 1
ATOM 2271 C C . THR A 1 282 ? 0.712 8.968 11.924 1.00 70.00 282 THR A C 1
ATOM 2273 O O . THR A 1 282 ? 1.534 8.156 11.519 1.00 70.00 282 THR A O 1
ATOM 2276 N N . ILE A 1 283 ? 1.036 9.948 12.773 1.00 69.75 283 ILE A N 1
ATOM 2277 C CA . ILE A 1 283 ? 2.402 10.167 13.277 1.00 69.75 283 ILE A CA 1
ATOM 2278 C C . ILE A 1 283 ? 2.905 8.945 14.049 1.00 69.75 283 ILE A C 1
ATOM 2280 O O . ILE A 1 283 ? 4.024 8.496 13.826 1.00 69.75 283 ILE A O 1
ATOM 2284 N N . LEU A 1 284 ? 2.068 8.370 14.914 1.00 67.69 284 LEU A N 1
ATOM 2285 C CA . LEU A 1 284 ? 2.429 7.171 15.668 1.00 67.69 284 LEU A CA 1
ATOM 2286 C C . LEU A 1 284 ? 2.603 5.938 14.763 1.00 67.69 284 LEU A C 1
ATOM 2288 O O . LEU A 1 284 ? 3.427 5.081 15.067 1.00 67.69 284 LEU A O 1
ATOM 2292 N N . LYS A 1 285 ? 1.863 5.845 13.647 1.00 65.25 285 LYS A N 1
ATOM 2293 C CA . LYS A 1 285 ? 2.030 4.774 12.642 1.00 65.25 285 LYS A CA 1
ATOM 2294 C C . LYS A 1 285 ? 3.266 4.968 11.764 1.00 65.25 285 LYS A C 1
ATOM 2296 O O . LYS A 1 285 ? 3.900 3.991 11.381 1.00 65.25 285 LYS A O 1
ATOM 2301 N N . PHE A 1 286 ? 3.588 6.212 11.433 1.00 65.94 286 PHE A N 1
ATOM 2302 C CA . PHE A 1 286 ? 4.688 6.581 10.550 1.00 65.94 286 PHE A CA 1
ATOM 2303 C C . PHE A 1 286 ? 5.643 7.526 11.284 1.00 65.94 286 PHE A C 1
ATOM 2305 O O . PHE A 1 286 ? 5.756 8.692 10.900 1.00 65.94 286 PHE A O 1
ATOM 2312 N N . PRO A 1 287 ? 6.367 7.050 12.316 1.00 65.88 287 PRO A N 1
ATOM 2313 C CA . PRO A 1 287 ? 7.276 7.895 13.095 1.00 65.88 287 PRO A CA 1
ATOM 2314 C C . PRO A 1 287 ? 8.360 8.540 12.222 1.00 65.88 287 PRO A C 1
ATOM 2316 O O . PRO A 1 287 ? 8.871 9.606 12.555 1.00 65.88 287 PRO A O 1
ATOM 2319 N N . ILE A 1 288 ? 8.647 7.950 11.057 1.00 63.22 288 ILE A N 1
ATOM 2320 C CA . ILE A 1 288 ? 9.538 8.503 10.038 1.00 63.22 288 ILE A CA 1
ATOM 2321 C C . ILE A 1 288 ? 9.132 9.912 9.568 1.00 63.22 288 ILE A C 1
ATOM 2323 O O . ILE A 1 288 ? 10.005 10.716 9.254 1.00 63.22 288 ILE A O 1
ATOM 2327 N N . LEU A 1 289 ? 7.835 10.247 9.596 1.00 64.19 289 LEU A N 1
ATOM 2328 C CA . LEU A 1 289 ? 7.329 11.587 9.273 1.00 64.19 289 LEU A CA 1
ATOM 2329 C C . LEU A 1 289 ? 7.842 12.664 10.236 1.00 64.19 289 LEU A C 1
ATOM 2331 O O . LEU A 1 289 ? 7.937 13.824 9.853 1.00 64.19 289 LEU A O 1
ATOM 2335 N N . VAL A 1 290 ? 8.168 12.282 11.472 1.00 67.56 290 VAL A N 1
ATOM 2336 C CA . VAL A 1 290 ? 8.725 13.174 12.498 1.00 67.56 290 VAL A CA 1
ATOM 2337 C C . VAL A 1 290 ? 10.241 13.011 12.591 1.00 67.56 290 VAL A C 1
ATOM 2339 O O . VAL A 1 290 ? 10.960 13.999 12.714 1.00 67.56 290 VAL A O 1
ATOM 2342 N N . ALA A 1 291 ? 10.741 11.780 12.473 1.00 66.25 291 ALA A N 1
ATOM 2343 C CA . ALA A 1 291 ? 12.164 11.486 12.583 1.00 66.25 291 ALA A CA 1
ATOM 2344 C C . ALA A 1 291 ? 12.990 12.091 11.437 1.00 66.25 291 ALA A C 1
ATOM 2346 O O . ALA A 1 291 ? 14.069 12.607 11.703 1.00 66.25 291 ALA A O 1
ATOM 2347 N N . ILE A 1 292 ? 12.497 12.081 10.188 1.00 63.41 292 ILE A N 1
ATOM 2348 C CA . ILE A 1 292 ? 13.225 12.663 9.044 1.00 63.41 292 ILE A CA 1
ATOM 2349 C C . ILE A 1 292 ? 13.506 14.158 9.264 1.00 63.41 292 ILE A C 1
ATOM 2351 O O . ILE A 1 292 ? 14.680 14.519 9.230 1.00 63.41 292 ILE A O 1
ATOM 2355 N N . PRO A 1 293 ? 12.505 15.023 9.544 1.00 62.84 293 PRO A N 1
ATOM 2356 C CA . PRO A 1 293 ? 12.767 16.422 9.873 1.00 62.84 293 PRO A CA 1
ATOM 2357 C C . PRO A 1 293 ? 13.803 16.592 10.990 1.00 62.84 293 PRO A C 1
ATOM 2359 O O . PRO A 1 293 ? 14.759 17.336 10.814 1.00 62.84 293 PRO A O 1
ATOM 2362 N N . ILE A 1 294 ? 13.658 15.872 12.110 1.00 65.38 294 ILE A N 1
ATOM 2363 C CA . ILE A 1 294 ? 14.557 15.998 13.272 1.00 65.38 294 ILE A CA 1
ATOM 2364 C C . ILE A 1 294 ? 16.000 15.621 12.911 1.00 65.38 294 ILE A C 1
ATOM 2366 O O . ILE A 1 294 ? 16.930 16.341 13.261 1.00 65.38 294 ILE A O 1
ATOM 2370 N N . LEU A 1 295 ? 16.194 14.516 12.187 1.00 60.03 295 LEU A N 1
ATOM 2371 C CA . LEU A 1 295 ? 17.521 14.060 11.765 1.00 60.03 295 LEU A CA 1
ATOM 2372 C C . LEU A 1 295 ? 18.176 15.031 10.774 1.00 60.03 295 LEU A C 1
ATOM 2374 O O . LEU A 1 295 ? 19.386 15.224 10.817 1.00 60.03 295 LEU A O 1
ATOM 2378 N N . LEU A 1 296 ? 17.388 15.673 9.910 1.00 57.28 296 LEU A N 1
ATOM 2379 C CA . LEU A 1 296 ? 17.880 16.689 8.977 1.00 57.28 296 LEU A CA 1
ATOM 2380 C C . LEU A 1 296 ? 18.244 18.001 9.676 1.00 57.28 296 LEU A C 1
ATOM 2382 O O . LEU A 1 296 ? 19.213 18.640 9.283 1.00 57.28 296 LEU A O 1
ATOM 2386 N N . PHE A 1 297 ? 17.497 18.397 10.710 1.00 59.22 297 PHE A N 1
ATOM 2387 C CA . PHE A 1 297 ? 17.839 19.565 11.525 1.00 59.22 297 PHE A CA 1
ATOM 2388 C C . PHE A 1 297 ? 19.098 19.332 12.368 1.00 59.22 297 PHE A C 1
ATOM 2390 O O . PHE A 1 297 ? 19.894 20.251 12.518 1.00 59.22 297 PHE A O 1
ATOM 2397 N N . ASN A 1 298 ? 19.313 18.112 12.866 1.00 54.50 298 ASN A N 1
ATOM 2398 C CA . ASN A 1 298 ? 20.486 17.792 13.684 1.00 54.50 298 ASN A CA 1
ATOM 2399 C C . ASN A 1 298 ? 21.773 17.568 12.878 1.00 54.50 298 ASN A C 1
ATOM 2401 O O . ASN A 1 298 ? 22.843 17.780 13.424 1.00 54.50 298 ASN A O 1
ATOM 2405 N N . ASN A 1 299 ? 21.693 17.162 11.607 1.00 52.91 299 ASN A N 1
ATOM 2406 C CA . ASN A 1 299 ? 22.875 17.001 10.745 1.00 52.91 299 ASN A CA 1
ATOM 2407 C C . ASN A 1 299 ? 23.357 18.314 10.095 1.00 52.91 299 ASN A C 1
ATOM 2409 O O . ASN A 1 299 ? 24.357 18.300 9.383 1.00 52.91 299 ASN A O 1
ATOM 2413 N N . ASN A 1 300 ? 22.636 19.422 10.299 1.00 46.97 300 ASN A N 1
ATOM 2414 C CA . ASN A 1 300 ? 23.001 20.755 9.806 1.00 46.97 300 ASN A CA 1
ATOM 2415 C C . ASN A 1 300 ? 23.552 21.681 10.914 1.00 46.97 300 ASN A C 1
ATOM 2417 O O . ASN A 1 300 ? 23.755 22.864 10.648 1.00 46.97 300 ASN A O 1
ATOM 2421 N N . ASN A 1 301 ? 23.784 21.152 12.122 1.00 41.03 301 ASN A N 1
ATOM 2422 C CA . ASN A 1 301 ? 24.482 21.804 13.238 1.00 41.03 301 ASN A CA 1
ATOM 2423 C C . ASN A 1 301 ? 25.746 21.011 13.583 1.00 41.03 301 ASN A C 1
ATOM 2425 O O . ASN A 1 301 ? 26.697 21.640 14.090 1.00 41.03 301 ASN A O 1
#

pLDDT: mean 84.48, std 11.9, range [40.16, 97.19]

Foldseek 3Di:
DVLLLVLLVLLLVLLCVVQLPDDADPQLVVLLQLLVQCLVVVPDQLFFGFDPDVVTGTDQFLCNQSPVVNVDDVVCSPDSNLLSVLSVCSSVLLSVLLVQLVQLVHDNVVSSVVSVCVSPLCLQADCQADHHSSGRHLVSVLVSLLVVLVSLQPRNHPDDLVVSLQVSLQSLLCLLSRHPVSVVCCVPPVVVLCVLLVVCSSVVSNVSNLVVNCVVSVNSSVVNVVVSVVVVVVCVVCLCVDPLVCLAPCVQLVVLVPDPDPVSSVVSVCSSQRGRHRVSSVCSVPVVSVVSNVVSVVVVD